Protein AF-A0A2N2IZ69-F1 (afdb_monomer_lite)

pLDDT: mean 78.13, std 15.94, range [28.7, 96.12]

Secondary structure (DSSP, 8-state):
------TTSS--GGGG--TT-SS--SS--SS----HHHHHHHHHHHHHHHTTT-SEE--SB-TTBS--SSS--SSSS-HHHHHHHHHHHHHHHHHHHHHHHHHTT---EEBPPBEEESB-TTSTTSB-PPPTTS-B--HHHHHHHHHHSSTT-GGGG-SEEEEEE---HHHHHHHHHHHHHHHHHH-TTSEEEEEEE---S-HHHHHHHHHHHHHHHHTTS-SEEEE-----S---SSGGGT-SB-TT--BS-HHHHHHHHHHHHHS-HHHHSSPTTSS---

Sequence (282 aa):
MKILYLVNLEAPASAYDCPTTQQKPTGPSIRLDFCDAAFSKYFTELMDVVLPFTGHIELFNETNWNYSESAPYYSSVSPAGYIIDRSVQLNAIAQSILQQKRVQGYQTALHSQGIAYFYDSNFPTRGWAPPASMPLIEANAYVYYVQAAGAGGNFGTLDVVDFHPYFNGTDYETMVTYFLTQLNQVVGSKFVWATETNSGGSESDQIIVFNKLTDYLDANWIQKAFWYVVRSGYVSGDGDAYSLYDVDRNLIKPNLAATIKATVETVPYAQRFLPSTYGPVE

Foldseek 3Di:
DDPPDALPPPQDPVQQVDPLDPAGFPDDFQPLRGDLVSLLVSLLVVCVVPQQFWQEDEHGAANQKQGDQPTDASDPDGPNLSSLQSLLVSLQSNLVSSVVVVVVVTFHFYERHAHEAQDDPVCHPFGDDDPPNMGGDHSLNSLVSQQVPDDRGSLVSGQEYHYAHEGWAVSLVVRVVVNLVSNVVRNPPHAYEHEHYWYQDDLVRRLNNVVSVVVCCVVRSHVYYDQAADDADDDDDGVVSTYCADNVRDGPNVVSVVVVVVVLVVDPPCSSDDHPSTGNDD

Structure (mmCIF, N/CA/C/O backbone):
data_AF-A0A2N2IZ69-F1
#
_entry.id   AF-A0A2N2IZ69-F1
#
loop_
_atom_site.group_PDB
_atom_site.id
_atom_site.type_symbol
_atom_site.label_atom_id
_atom_site.label_alt_id
_atom_site.label_comp_id
_atom_site.label_asym_id
_atom_site.label_entity_id
_atom_site.label_seq_id
_atom_site.pdbx_PDB_ins_code
_atom_site.Cartn_x
_atom_site.Cartn_y
_atom_site.Cartn_z
_atom_site.occupancy
_atom_site.B_iso_or_equiv
_atom_site.auth_seq_id
_atom_site.auth_comp_id
_atom_site.auth_asym_id
_atom_site.auth_atom_id
_atom_site.pdbx_PDB_model_num
ATOM 1 N N . MET A 1 1 ? -2.154 -4.219 13.391 1.00 28.70 1 MET A N 1
ATOM 2 C CA . MET A 1 1 ? -1.358 -5.343 12.864 1.00 28.70 1 MET A CA 1
ATOM 3 C C . MET A 1 1 ? -1.925 -5.652 11.489 1.00 28.70 1 MET A C 1
ATOM 5 O O . MET A 1 1 ? -3.099 -5.983 11.417 1.00 28.70 1 MET A O 1
ATOM 9 N N . LYS A 1 2 ? -1.164 -5.404 10.416 1.00 40.38 2 LYS A N 1
ATOM 10 C CA . LYS A 1 2 ? -1.538 -5.811 9.055 1.00 40.38 2 LYS A CA 1
ATOM 11 C C . LYS A 1 2 ? -1.216 -7.299 8.970 1.00 40.38 2 LYS A C 1
ATOM 13 O O . LYS A 1 2 ? -0.056 -7.670 9.132 1.00 40.38 2 LYS A O 1
ATOM 18 N N . ILE A 1 3 ? -2.224 -8.154 8.828 1.00 40.16 3 ILE A N 1
ATOM 19 C CA . ILE A 1 3 ? -1.969 -9.536 8.424 1.00 40.16 3 ILE A CA 1
ATOM 20 C C . ILE A 1 3 ? -1.899 -9.478 6.905 1.00 40.16 3 ILE A C 1
ATOM 22 O O . ILE A 1 3 ? -2.926 -9.472 6.234 1.00 40.16 3 ILE A O 1
ATOM 26 N N . LEU A 1 4 ? -0.678 -9.355 6.385 1.00 44.91 4 LEU A N 1
ATOM 27 C CA . LEU A 1 4 ? -0.392 -9.562 4.971 1.00 44.91 4 LEU A CA 1
ATOM 28 C C . LEU A 1 4 ? -0.646 -11.036 4.672 1.00 44.91 4 LEU A C 1
ATOM 30 O O . LEU A 1 4 ? 0.230 -11.883 4.844 1.00 44.91 4 LEU A O 1
ATOM 34 N N . TYR A 1 5 ? -1.879 -11.355 4.297 1.00 45.09 5 TYR A N 1
ATOM 35 C CA . TYR A 1 5 ? -2.203 -12.673 3.794 1.00 45.09 5 TYR A CA 1
ATOM 36 C C . TYR A 1 5 ? -2.140 -12.620 2.279 1.00 45.09 5 TYR A C 1
ATOM 38 O O . TYR A 1 5 ? -3.080 -12.200 1.609 1.00 45.09 5 TYR A O 1
ATOM 46 N N . LEU A 1 6 ? -1.007 -13.048 1.732 1.00 49.47 6 LEU A N 1
ATOM 47 C CA . LEU A 1 6 ? -0.881 -13.227 0.299 1.00 49.47 6 LEU A CA 1
ATOM 48 C C . LEU A 1 6 ? -1.771 -14.409 -0.094 1.00 49.47 6 LEU A C 1
ATOM 50 O O . LEU A 1 6 ? -1.375 -15.567 0.020 1.00 49.47 6 LEU A O 1
ATOM 54 N N . VAL A 1 7 ? -2.977 -14.097 -0.580 1.00 49.16 7 VAL A N 1
ATOM 55 C CA . VAL A 1 7 ? -3.975 -15.035 -1.138 1.00 49.16 7 VAL A CA 1
ATOM 56 C C . VAL A 1 7 ? -3.308 -16.040 -2.082 1.00 49.16 7 VAL A C 1
ATOM 58 O O . VAL A 1 7 ? -3.704 -17.198 -2.176 1.0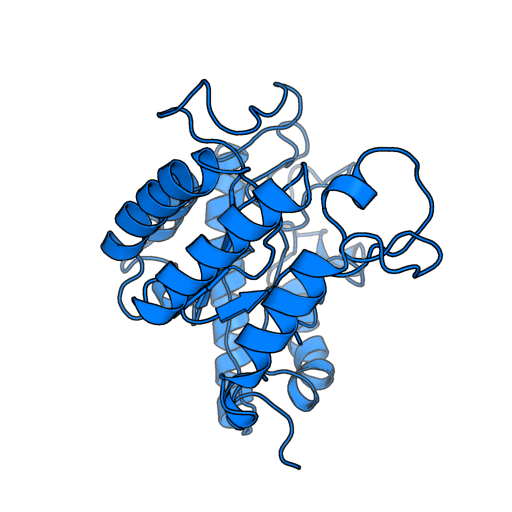0 49.16 7 VAL A O 1
ATOM 61 N N . ASN A 1 8 ? -2.247 -15.594 -2.743 1.00 50.78 8 ASN A N 1
ATOM 62 C CA . ASN A 1 8 ? -1.479 -16.355 -3.693 1.00 50.78 8 ASN A CA 1
ATOM 63 C C . ASN A 1 8 ? -0.669 -17.522 -3.097 1.00 50.78 8 ASN A C 1
ATOM 65 O O . ASN A 1 8 ? -0.435 -18.479 -3.833 1.00 50.78 8 ASN A O 1
ATOM 69 N N . LEU A 1 9 ? -0.268 -17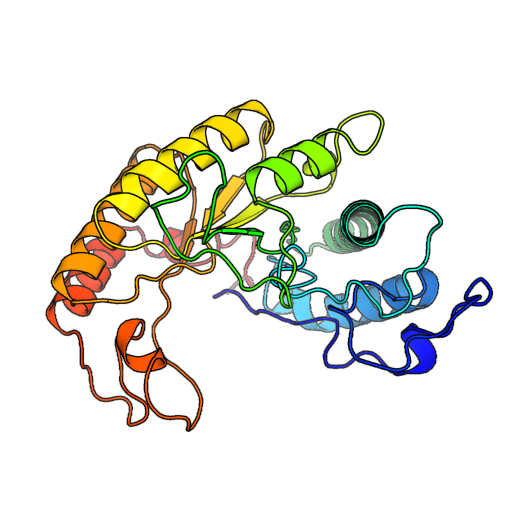.482 -1.820 1.00 49.53 9 LEU A N 1
ATOM 70 C CA . LEU A 1 9 ? 0.684 -18.434 -1.232 1.00 49.53 9 LEU A CA 1
ATOM 71 C C . LEU A 1 9 ? 0.090 -19.832 -1.043 1.00 49.53 9 LEU A C 1
ATOM 73 O O . LEU A 1 9 ? 0.802 -20.810 -1.243 1.00 49.53 9 LEU A O 1
ATOM 77 N N . GLU A 1 10 ? -1.207 -19.920 -0.747 1.00 53.84 10 GLU A N 1
ATOM 78 C CA . GLU A 1 10 ? -1.902 -21.183 -0.442 1.00 53.84 10 GLU A CA 1
ATOM 79 C C . GLU A 1 10 ? -2.904 -21.601 -1.538 1.00 53.84 10 GLU A C 1
ATOM 81 O O . GLU A 1 10 ? -3.625 -22.591 -1.410 1.00 53.84 10 GLU A O 1
ATOM 86 N N . ALA A 1 11 ? -2.968 -20.860 -2.649 1.00 59.28 11 ALA A N 1
ATOM 87 C CA . ALA A 1 11 ? -3.876 -21.173 -3.746 1.00 59.28 11 ALA A CA 1
ATOM 88 C C . ALA A 1 11 ? -3.421 -22.434 -4.517 1.00 59.28 11 ALA A C 1
ATOM 90 O O . ALA A 1 11 ? -2.276 -22.483 -4.983 1.00 59.28 11 ALA A O 1
ATOM 91 N N . PRO A 1 12 ? -4.296 -23.440 -4.723 1.00 61.25 12 PRO A N 1
ATOM 92 C CA . PRO A 1 12 ? -3.939 -24.650 -5.461 1.00 61.25 12 PRO A CA 1
ATOM 93 C C . PRO A 1 12 ? -3.643 -24.332 -6.933 1.00 61.25 12 PRO A C 1
ATOM 95 O O . PRO A 1 12 ? -4.226 -23.412 -7.499 1.00 61.25 12 PRO A O 1
ATOM 98 N N . ALA A 1 13 ? -2.806 -25.136 -7.597 1.00 65.12 13 ALA A N 1
ATOM 99 C CA . ALA A 1 13 ? -2.447 -24.932 -9.010 1.00 65.12 13 ALA A CA 1
ATOM 100 C C . ALA A 1 13 ? -3.671 -24.844 -9.950 1.00 65.12 13 ALA A C 1
ATOM 102 O O . ALA A 1 13 ? -3.677 -24.072 -10.905 1.00 65.12 13 ALA A O 1
ATOM 103 N N . SER A 1 14 ? -4.749 -25.568 -9.637 1.00 63.12 14 SER A N 1
ATOM 104 C CA . SER A 1 14 ? -6.011 -25.516 -10.383 1.00 63.12 14 SER A CA 1
ATOM 105 C C . SER A 1 14 ? -6.716 -24.156 -10.323 1.00 63.12 14 SER A C 1
ATOM 107 O O . SER A 1 14 ? -7.604 -23.901 -11.131 1.00 63.12 14 SER A O 1
ATOM 109 N N . ALA A 1 15 ? -6.356 -23.279 -9.380 1.00 67.50 15 ALA A N 1
ATOM 110 C CA . ALA A 1 15 ? -6.908 -21.931 -9.288 1.00 67.50 15 ALA A CA 1
ATOM 111 C C . ALA A 1 15 ? -6.525 -21.045 -10.484 1.00 67.50 15 ALA A C 1
ATOM 113 O O . ALA A 1 15 ? -7.169 -20.021 -10.682 1.00 67.50 15 ALA A O 1
ATOM 114 N N . TYR A 1 16 ? -5.537 -21.455 -11.285 1.00 68.62 16 TYR A N 1
ATOM 115 C CA . TYR A 1 16 ? -5.009 -20.715 -12.436 1.00 68.62 16 TYR A CA 1
ATOM 116 C C . TYR A 1 16 ? -5.395 -21.344 -13.795 1.00 68.62 16 TYR A C 1
ATOM 118 O O . TYR A 1 16 ? -5.082 -20.796 -14.855 1.00 68.62 16 TYR A O 1
ATOM 126 N N . ASP A 1 17 ? -6.083 -22.494 -13.775 1.00 67.19 17 ASP A N 1
ATOM 127 C CA . ASP A 1 17 ? -6.439 -23.301 -14.950 1.00 67.19 17 ASP A CA 1
ATOM 128 C C . ASP A 1 17 ? -7.839 -22.951 -15.491 1.00 67.19 17 ASP A C 1
ATOM 130 O O . ASP A 1 17 ? -8.804 -23.704 -15.335 1.00 67.19 17 ASP A O 1
ATOM 134 N N . CYS A 1 18 ? -7.971 -21.793 -16.138 1.00 69.94 18 CYS A N 1
ATOM 135 C CA . CYS A 1 18 ? -9.275 -21.307 -16.596 1.00 69.94 18 CYS A CA 1
ATOM 136 C C . CYS A 1 18 ? -9.637 -21.862 -17.987 1.00 69.94 18 CYS A C 1
ATOM 138 O O . CYS A 1 18 ? -8.767 -22.011 -18.846 1.00 69.94 18 CYS A O 1
ATOM 140 N N . PRO A 1 19 ? -10.926 -22.130 -18.280 1.00 60.03 19 PRO A N 1
ATOM 141 C CA . PRO A 1 19 ? -11.341 -22.629 -19.598 1.00 60.03 19 PRO A CA 1
ATOM 142 C C . PRO A 1 19 ? -11.007 -21.682 -20.761 1.00 60.03 19 PRO A C 1
ATOM 144 O O . PRO A 1 19 ? -10.867 -22.121 -21.898 1.00 60.03 19 PRO A O 1
ATOM 147 N N . THR A 1 20 ? -10.881 -20.382 -20.486 1.00 56.94 20 THR A N 1
ATOM 148 C CA . THR A 1 20 ? -10.528 -19.342 -21.462 1.00 56.94 20 THR A CA 1
ATOM 149 C C . THR A 1 20 ? -9.016 -19.167 -21.649 1.00 56.94 20 THR A C 1
ATOM 151 O O . THR A 1 20 ? -8.595 -18.320 -22.437 1.00 56.94 20 THR A O 1
ATOM 154 N N . THR A 1 21 ? -8.179 -19.947 -20.957 1.00 55.28 21 THR A N 1
ATOM 155 C CA . THR A 1 21 ? -6.725 -19.759 -20.950 1.00 55.28 21 THR A CA 1
ATOM 156 C C . THR A 1 21 ? -6.091 -20.268 -22.243 1.00 55.28 21 THR A C 1
ATOM 158 O O . THR A 1 21 ? -5.919 -21.470 -22.439 1.00 55.28 21 THR A O 1
ATOM 161 N N . GLN A 1 22 ? -5.704 -19.343 -23.125 1.00 51.53 22 GLN A N 1
ATOM 162 C CA . GLN A 1 22 ? -5.014 -19.681 -24.375 1.00 51.53 22 GLN A CA 1
ATOM 163 C C . GLN A 1 22 ? -3.506 -19.927 -24.181 1.00 51.53 22 GLN A C 1
ATOM 165 O O . GLN A 1 22 ? -2.905 -20.644 -24.977 1.00 51.53 22 GLN A O 1
ATOM 170 N N . GLN A 1 23 ? -2.898 -19.387 -23.115 1.00 50.84 23 GLN A N 1
ATOM 171 C CA . GLN A 1 23 ? -1.484 -19.572 -22.766 1.00 50.84 23 GLN A CA 1
ATOM 172 C C . GLN A 1 23 ? -1.334 -19.619 -21.242 1.00 50.84 23 GLN A C 1
ATOM 174 O O . GLN A 1 23 ? -1.480 -18.610 -20.563 1.00 50.84 23 GLN A O 1
ATOM 179 N N . LYS A 1 24 ? -1.112 -20.813 -20.689 1.00 52.91 24 LYS A N 1
ATOM 180 C CA . LYS A 1 24 ? -0.980 -20.998 -19.237 1.00 52.91 24 LYS A CA 1
ATOM 181 C C . LYS A 1 24 ? 0.370 -20.461 -18.747 1.00 52.91 24 LYS A C 1
ATOM 183 O O . LYS A 1 24 ? 1.365 -20.687 -19.441 1.00 52.91 24 LYS A O 1
ATOM 188 N N . PRO A 1 25 ? 0.449 -19.821 -17.567 1.00 47.97 25 PRO A N 1
ATOM 189 C CA . PRO A 1 25 ? 1.724 -19.403 -16.997 1.00 47.97 25 PRO A CA 1
ATOM 190 C C . PRO A 1 25 ? 2.661 -20.600 -16.823 1.00 47.97 25 PRO A C 1
ATOM 192 O O . PRO A 1 25 ? 2.308 -21.588 -16.183 1.00 47.97 25 PRO A O 1
ATOM 195 N N . THR A 1 26 ? 3.867 -20.519 -17.384 1.00 48.56 26 THR A N 1
ATOM 196 C CA . THR A 1 26 ? 4.946 -21.497 -17.143 1.00 48.56 26 THR A CA 1
ATOM 197 C C . THR A 1 26 ? 5.956 -20.998 -16.107 1.00 48.56 26 THR A C 1
ATOM 199 O O . THR A 1 26 ? 6.954 -21.665 -15.845 1.00 48.56 26 THR A O 1
ATOM 202 N N . GLY A 1 27 ? 5.715 -19.818 -15.531 1.00 43.78 27 GLY A N 1
ATOM 203 C CA . GLY A 1 27 ? 6.547 -19.177 -14.521 1.00 43.78 27 GLY A CA 1
ATOM 204 C C . GLY A 1 27 ? 5.719 -18.253 -13.618 1.00 43.78 27 GLY A C 1
ATOM 205 O O . GLY A 1 27 ? 4.566 -17.957 -13.936 1.00 43.78 27 GLY A O 1
ATOM 206 N N . PRO A 1 28 ? 6.272 -17.828 -12.474 1.00 38.91 28 PRO A N 1
ATOM 207 C CA . PRO A 1 28 ? 5.569 -16.990 -11.510 1.00 38.91 28 PRO A CA 1
ATOM 208 C C . PRO A 1 28 ? 5.353 -15.566 -12.051 1.00 38.91 28 PRO A C 1
ATOM 210 O O . PRO A 1 28 ? 6.308 -14.827 -12.265 1.00 38.91 28 PRO A O 1
ATOM 213 N N . SER A 1 29 ? 4.091 -15.180 -12.238 1.00 47.50 29 SER A N 1
ATOM 214 C CA . SER A 1 29 ? 3.635 -13.785 -12.314 1.00 47.50 29 SER A CA 1
ATOM 215 C C . SER A 1 29 ? 3.183 -13.349 -10.913 1.00 47.50 29 SER A C 1
ATOM 217 O O . SER A 1 29 ? 2.833 -14.203 -10.092 1.00 47.50 29 SER A O 1
ATOM 219 N N . ILE A 1 30 ? 3.192 -12.053 -10.591 1.00 53.00 30 ILE A N 1
ATOM 220 C CA . ILE A 1 30 ? 2.547 -11.547 -9.366 1.00 53.00 30 ILE A CA 1
ATOM 221 C C . ILE A 1 30 ? 1.051 -11.859 -9.493 1.00 53.00 30 ILE A C 1
ATOM 223 O O . ILE A 1 30 ? 0.333 -11.252 -10.276 1.00 53.00 30 ILE A O 1
ATOM 227 N N . ARG A 1 31 ? 0.648 -12.935 -8.813 1.00 58.78 31 ARG A N 1
ATOM 228 C CA . ARG A 1 31 ? -0.429 -13.874 -9.168 1.00 58.78 31 ARG A CA 1
ATOM 229 C C . ARG A 1 31 ? -1.843 -13.263 -9.195 1.00 58.78 31 ARG A C 1
ATOM 231 O O . ARG A 1 31 ? -2.664 -13.588 -8.347 1.00 58.78 31 ARG A O 1
ATOM 238 N N . LEU A 1 32 ? -2.165 -12.430 -10.181 1.00 67.44 32 LEU A N 1
ATOM 239 C CA . LEU A 1 32 ? -3.538 -11.959 -10.441 1.00 67.44 32 LEU A CA 1
ATOM 240 C C . LEU A 1 32 ? -4.358 -12.962 -11.286 1.00 67.44 32 LEU A C 1
ATOM 242 O O . LEU A 1 32 ? -5.557 -12.813 -11.508 1.00 67.44 32 LEU A O 1
ATOM 246 N N . ASP A 1 33 ? -3.711 -14.044 -11.695 1.00 68.12 33 ASP A N 1
ATOM 247 C CA . ASP A 1 33 ? -4.088 -15.003 -12.737 1.00 68.12 33 ASP A CA 1
ATOM 248 C C . ASP A 1 33 ? -5.145 -16.044 -12.331 1.00 68.12 33 ASP A C 1
ATOM 250 O O . ASP A 1 33 ? -5.284 -17.103 -12.946 1.00 68.12 33 ASP A O 1
ATOM 254 N N . PHE A 1 34 ? -5.880 -15.779 -11.256 1.00 72.38 34 PHE A N 1
ATOM 255 C CA . PHE A 1 34 ? -6.896 -16.695 -10.762 1.00 72.38 34 PHE A CA 1
ATOM 256 C C . PHE A 1 34 ? -8.059 -16.834 -11.744 1.00 72.38 34 PHE A C 1
ATOM 258 O O . PHE A 1 34 ? -8.457 -15.869 -12.388 1.00 72.38 34 PHE A O 1
ATOM 265 N N . CYS A 1 35 ? -8.721 -17.982 -11.767 1.00 77.00 35 CYS A N 1
ATOM 266 C CA . CYS A 1 35 ? -10.064 -18.080 -12.323 1.00 77.00 35 CYS A CA 1
ATOM 267 C C . CYS A 1 35 ? -11.062 -17.464 -11.349 1.00 77.00 35 CYS A C 1
ATOM 269 O O . CYS A 1 35 ? -11.030 -17.787 -10.164 1.00 77.00 35 CYS A O 1
ATOM 271 N N . ASP A 1 36 ? -11.993 -16.645 -11.838 1.00 81.75 36 ASP A N 1
ATOM 272 C CA . ASP A 1 36 ? -12.953 -15.922 -10.987 1.00 81.75 36 ASP A CA 1
ATOM 273 C C . ASP A 1 36 ? -13.703 -16.833 -10.013 1.00 81.75 36 ASP A C 1
ATOM 275 O O . ASP A 1 36 ? -13.811 -16.521 -8.831 1.00 81.75 36 ASP A O 1
ATOM 279 N N . ALA A 1 37 ? -14.173 -17.991 -10.485 1.00 81.62 37 ALA A N 1
ATOM 280 C CA . ALA A 1 37 ? -14.876 -18.957 -9.645 1.00 81.62 37 ALA A CA 1
ATOM 281 C C . ALA A 1 37 ? -13.964 -19.577 -8.571 1.00 81.62 37 ALA A C 1
ATOM 283 O O . ALA A 1 37 ? -14.398 -19.786 -7.438 1.00 81.62 37 ALA A O 1
ATOM 284 N N . ALA A 1 38 ? -12.700 -19.849 -8.910 1.00 79.62 38 ALA A N 1
ATOM 285 C CA . ALA A 1 38 ? -11.729 -20.395 -7.969 1.00 79.62 38 ALA A CA 1
ATOM 286 C C . ALA A 1 38 ? -11.319 -19.347 -6.927 1.00 79.62 38 ALA A C 1
ATOM 288 O O . ALA A 1 38 ? -11.338 -19.651 -5.738 1.00 79.62 38 ALA A O 1
ATOM 289 N N . PHE A 1 39 ? -11.029 -18.114 -7.358 1.00 83.75 39 PHE A N 1
ATOM 290 C CA . PHE A 1 39 ? -10.765 -16.985 -6.466 1.00 83.75 39 PHE A CA 1
ATOM 291 C C . PHE A 1 39 ? -11.949 -16.720 -5.542 1.00 83.75 39 PHE A C 1
ATOM 293 O O . PHE A 1 39 ? -11.766 -16.649 -4.336 1.00 83.75 39 PHE A O 1
ATOM 300 N N . SER A 1 40 ? -13.166 -16.626 -6.083 1.00 87.81 40 SER A N 1
ATOM 301 C CA . SER A 1 40 ? -14.369 -16.360 -5.293 1.00 87.81 40 SER A CA 1
ATOM 302 C C . SER A 1 40 ? -14.588 -17.427 -4.221 1.00 87.81 40 SER A C 1
ATOM 304 O O . SER A 1 40 ? -14.795 -17.082 -3.056 1.00 87.81 40 SER A O 1
ATOM 306 N N . LYS A 1 41 ? -14.477 -18.714 -4.579 1.00 85.69 41 LYS A N 1
ATOM 307 C CA . LYS A 1 41 ? -14.578 -19.815 -3.615 1.00 85.69 41 LYS A CA 1
ATOM 308 C C . LYS A 1 41 ? -13.480 -19.734 -2.552 1.00 85.69 41 LYS A C 1
ATOM 310 O O . LYS A 1 41 ? -13.792 -19.693 -1.366 1.00 85.69 41 LYS A O 1
ATOM 315 N N . TYR A 1 42 ? -12.221 -19.667 -2.981 1.00 82.06 42 TYR A N 1
ATOM 316 C CA . TYR A 1 42 ? -11.066 -19.629 -2.087 1.00 82.06 42 TYR A CA 1
ATOM 317 C C . TYR A 1 42 ? -11.120 -18.434 -1.132 1.00 82.06 42 TYR A C 1
ATOM 319 O O . TYR A 1 42 ? -10.971 -18.596 0.072 1.00 82.06 42 TYR A O 1
ATOM 327 N N . PHE A 1 43 ? -11.396 -17.237 -1.650 1.00 86.44 43 PHE A N 1
ATOM 328 C CA . PHE A 1 43 ? -11.485 -16.024 -0.847 1.00 86.44 43 PHE A CA 1
ATOM 329 C C . PHE A 1 43 ? -12.663 -16.077 0.132 1.00 86.44 43 PHE A C 1
ATOM 331 O O . PHE A 1 43 ? -12.521 -15.658 1.275 1.00 86.44 43 PHE A O 1
ATOM 338 N N . THR A 1 44 ? -13.808 -16.644 -0.267 1.00 90.19 44 THR A N 1
ATOM 339 C CA . THR A 1 44 ? -14.950 -16.837 0.644 1.00 90.19 44 THR A CA 1
ATOM 340 C C . THR A 1 44 ? -14.581 -17.722 1.831 1.00 90.19 44 THR A C 1
ATOM 342 O O . THR A 1 44 ? -14.840 -17.327 2.968 1.00 90.19 44 THR A O 1
ATOM 345 N N . GLU A 1 45 ? -13.962 -18.877 1.564 1.00 87.62 45 GLU A N 1
ATOM 346 C CA . GLU A 1 45 ? -13.525 -19.841 2.584 1.00 87.62 45 GLU A CA 1
ATOM 347 C C . GLU A 1 45 ? -12.410 -19.257 3.465 1.00 87.62 45 GLU A C 1
ATOM 349 O O . GLU A 1 45 ? -12.429 -19.399 4.685 1.00 87.62 45 GLU A O 1
ATOM 354 N N . LEU A 1 46 ? -11.464 -18.530 2.866 1.00 84.88 46 LEU A N 1
ATOM 355 C CA . LEU A 1 46 ? -10.399 -17.848 3.593 1.00 84.88 46 LEU A CA 1
ATOM 356 C C . LEU A 1 46 ? -10.957 -16.791 4.554 1.00 84.88 46 LEU A C 1
ATOM 358 O O . LEU A 1 46 ? -10.510 -16.700 5.695 1.00 84.88 46 LEU A O 1
ATOM 362 N N . MET A 1 47 ? -11.941 -15.997 4.125 1.00 88.69 47 MET A N 1
ATOM 363 C CA . MET A 1 47 ? -12.543 -14.965 4.973 1.00 88.69 47 MET A CA 1
ATOM 364 C C . MET A 1 47 ? -13.294 -15.545 6.178 1.00 88.69 47 MET A C 1
ATOM 366 O O . MET A 1 47 ? -13.338 -14.885 7.212 1.00 88.69 47 MET A O 1
ATOM 370 N N . ASP A 1 48 ? -13.810 -16.777 6.105 1.00 87.50 48 ASP A N 1
ATOM 371 C CA . ASP A 1 48 ? -14.366 -17.461 7.287 1.00 87.50 48 ASP A CA 1
ATOM 372 C C . ASP A 1 48 ? -13.310 -17.712 8.373 1.00 87.50 48 ASP A C 1
ATOM 374 O O . ASP A 1 48 ? -13.627 -17.729 9.562 1.00 87.50 48 ASP A O 1
ATOM 378 N N . VAL A 1 49 ? -12.045 -17.861 7.975 1.00 84.44 49 VAL A N 1
ATOM 379 C CA . VAL A 1 49 ? -10.915 -18.066 8.888 1.00 84.44 49 VAL A CA 1
ATOM 380 C C . VAL A 1 49 ? -10.278 -16.742 9.308 1.00 84.44 49 VAL A C 1
ATOM 382 O O . VAL A 1 49 ? -9.890 -16.598 10.461 1.00 84.44 49 VAL A O 1
ATOM 385 N N . VAL A 1 50 ? -10.155 -15.773 8.397 1.00 83.44 50 VAL A N 1
ATOM 386 C CA . VAL A 1 50 ? -9.390 -14.530 8.615 1.00 83.44 50 VAL A CA 1
ATOM 387 C C . VAL A 1 50 ? -10.190 -13.461 9.361 1.00 83.44 50 VAL A C 1
ATOM 389 O O . VAL A 1 50 ? -9.644 -12.807 10.252 1.00 83.44 50 VAL A O 1
ATOM 392 N N . LEU A 1 51 ? -11.475 -13.282 9.033 1.00 84.31 51 LEU A N 1
ATOM 393 C CA . LEU A 1 51 ? -12.288 -12.183 9.570 1.00 84.31 51 LEU A CA 1
ATOM 394 C C . LEU A 1 51 ? -12.528 -12.208 11.089 1.00 84.31 51 LEU A C 1
ATOM 396 O O . LEU A 1 51 ? -12.711 -11.132 11.658 1.00 84.31 51 LEU A O 1
ATOM 400 N N . PRO A 1 52 ? -12.476 -13.359 11.789 1.00 83.88 52 PRO A N 1
ATOM 401 C CA . PRO A 1 52 ? -12.416 -13.369 13.250 1.00 83.88 52 PRO A CA 1
ATOM 402 C C . PRO A 1 52 ? -11.190 -12.654 13.846 1.00 83.88 52 PRO A C 1
ATOM 404 O O . PRO A 1 52 ? -11.233 -12.260 15.007 1.00 83.88 52 PRO A O 1
ATOM 407 N N . PHE A 1 53 ? -10.100 -12.488 13.088 1.00 76.56 53 PHE A N 1
ATOM 408 C CA . PHE A 1 53 ? -8.833 -11.931 13.582 1.00 76.56 53 PHE A CA 1
ATOM 409 C C . PHE A 1 53 ? -8.512 -10.540 13.024 1.00 76.56 53 PHE A C 1
ATOM 411 O O . PHE A 1 53 ? -7.857 -9.746 13.700 1.00 76.56 53 PHE A O 1
ATOM 418 N N . THR A 1 54 ? -8.934 -10.234 11.794 1.00 80.00 54 THR A N 1
ATOM 419 C CA . THR A 1 54 ? -8.697 -8.931 11.155 1.00 80.00 54 THR A CA 1
ATOM 420 C C . THR A 1 54 ? -9.788 -8.584 10.150 1.00 80.00 54 THR A C 1
ATOM 422 O O . THR A 1 54 ? -10.193 -9.424 9.351 1.00 80.00 54 THR A O 1
ATOM 425 N N . GLY A 1 55 ? -10.216 -7.319 10.140 1.00 80.56 55 GLY A N 1
ATOM 426 C CA . GLY A 1 55 ? -11.099 -6.784 9.103 1.00 80.56 55 GLY A CA 1
ATOM 427 C C . GLY A 1 55 ? -10.378 -6.135 7.918 1.00 80.56 55 GLY A C 1
ATOM 428 O O . GLY A 1 55 ? -11.018 -5.856 6.914 1.00 80.56 55 GLY A O 1
ATOM 429 N N . HIS A 1 56 ? -9.073 -5.865 8.001 1.00 83.50 56 HIS A N 1
ATOM 430 C CA . HIS A 1 56 ? -8.329 -5.154 6.951 1.00 83.50 56 HIS A CA 1
ATOM 431 C C . HIS A 1 56 ? -7.669 -6.144 5.995 1.00 83.50 56 HIS A C 1
ATOM 433 O O . HIS A 1 56 ? -6.791 -6.898 6.417 1.00 83.50 56 HIS A O 1
ATOM 439 N N . ILE A 1 57 ? -8.094 -6.123 4.731 1.00 85.38 57 ILE A N 1
ATOM 440 C CA . ILE A 1 57 ? -7.703 -7.096 3.714 1.00 85.38 57 ILE A CA 1
ATOM 441 C C . ILE A 1 57 ? -7.046 -6.388 2.532 1.00 85.38 57 ILE A C 1
ATOM 443 O O . ILE A 1 57 ? -7.674 -5.564 1.873 1.00 85.38 57 ILE A O 1
ATOM 447 N N . GLU A 1 58 ? -5.812 -6.768 2.237 1.00 84.56 58 GLU A N 1
ATOM 448 C CA . GLU A 1 58 ? -5.125 -6.502 0.974 1.00 84.56 58 GLU A CA 1
ATOM 449 C C . GLU A 1 58 ? -4.991 -7.840 0.242 1.00 84.56 58 GLU A C 1
ATOM 451 O O . GLU A 1 58 ? -4.633 -8.845 0.858 1.00 84.56 58 GLU A O 1
ATOM 456 N N . LEU A 1 59 ? -5.331 -7.889 -1.047 1.00 80.62 59 LEU A N 1
ATOM 457 C CA . LEU A 1 59 ? -5.369 -9.159 -1.783 1.00 80.62 59 LEU A CA 1
ATOM 458 C C . LEU A 1 59 ? -3.973 -9.594 -2.258 1.00 80.62 59 LEU A C 1
ATOM 460 O O . LEU A 1 59 ? -3.658 -10.787 -2.273 1.00 80.62 59 LEU A O 1
ATOM 464 N N . PHE A 1 60 ? -3.155 -8.623 -2.657 1.00 80.00 60 PHE A N 1
ATOM 465 C CA . PHE A 1 60 ? -1.868 -8.779 -3.319 1.00 80.00 60 PHE A CA 1
ATOM 466 C C . PHE A 1 60 ? -0.935 -7.635 -2.930 1.00 80.00 60 PHE A C 1
ATOM 468 O O . PHE A 1 60 ? -1.379 -6.510 -2.761 1.00 80.00 60 PHE A O 1
ATOM 475 N N . ASN A 1 61 ? 0.362 -7.920 -2.892 1.00 81.75 61 ASN A N 1
ATOM 476 C CA . ASN A 1 61 ? 1.394 -6.939 -2.579 1.00 81.75 61 ASN A CA 1
ATOM 477 C C . ASN A 1 61 ? 2.030 -6.385 -3.859 1.00 81.75 61 ASN A C 1
ATOM 479 O O . ASN A 1 61 ? 2.478 -7.179 -4.690 1.00 81.75 61 ASN A O 1
ATOM 483 N N . GLU A 1 62 ? 2.110 -5.057 -3.993 1.00 84.19 62 GLU A N 1
ATOM 484 C CA . GLU A 1 62 ? 2.983 -4.368 -4.964 1.00 84.19 62 GLU A CA 1
ATOM 485 C C . GLU A 1 62 ? 2.853 -4.849 -6.413 1.00 84.19 62 GLU A C 1
ATOM 487 O O . GLU A 1 62 ? 3.830 -5.050 -7.133 1.00 84.19 62 GLU A O 1
ATOM 492 N N . THR A 1 63 ? 1.616 -5.008 -6.882 1.00 82.69 63 THR A N 1
ATOM 493 C CA . THR A 1 63 ? 1.328 -5.562 -8.215 1.00 82.69 63 THR A CA 1
ATOM 494 C C . THR A 1 63 ? 1.779 -4.671 -9.370 1.00 82.69 63 THR A C 1
ATOM 496 O O . THR A 1 63 ? 1.791 -5.107 -10.518 1.00 82.69 63 THR A O 1
ATOM 499 N N . ASN A 1 64 ? 2.130 -3.415 -9.100 1.00 86.88 64 ASN A N 1
ATOM 500 C CA . ASN A 1 64 ? 2.614 -2.474 -10.101 1.00 86.88 64 ASN A CA 1
ATOM 501 C C . ASN A 1 64 ? 4.121 -2.606 -10.384 1.00 86.88 64 ASN A C 1
ATOM 503 O O . ASN A 1 64 ? 4.618 -1.914 -11.269 1.00 86.88 64 ASN A O 1
ATOM 507 N N . TRP A 1 65 ? 4.845 -3.479 -9.679 1.00 85.25 65 TRP A N 1
ATOM 508 C CA . TRP A 1 65 ? 6.303 -3.596 -9.745 1.00 85.25 65 TRP A CA 1
ATOM 509 C C . TRP A 1 65 ? 6.755 -5.051 -9.944 1.00 85.25 65 TRP A C 1
ATOM 511 O O . TRP A 1 65 ? 6.161 -5.977 -9.400 1.00 85.25 65 TRP A O 1
ATOM 521 N N . ASN A 1 66 ? 7.828 -5.250 -10.724 1.00 78.19 66 ASN A N 1
ATOM 522 C CA . ASN A 1 66 ? 8.473 -6.548 -10.967 1.00 78.19 66 ASN A CA 1
ATOM 523 C C . ASN A 1 66 ? 7.496 -7.636 -11.450 1.00 78.19 66 ASN A C 1
ATOM 525 O O . ASN A 1 66 ? 7.630 -8.823 -11.140 1.00 78.19 66 ASN A O 1
ATOM 529 N N . TYR A 1 67 ? 6.496 -7.221 -12.229 1.00 75.56 67 TYR A N 1
ATOM 530 C CA . TYR A 1 67 ? 5.649 -8.146 -12.967 1.00 75.56 67 TYR A CA 1
ATOM 531 C C . TYR A 1 67 ? 6.427 -8.761 -14.127 1.00 75.56 67 TYR A C 1
ATOM 533 O O . TYR A 1 67 ? 7.480 -8.280 -14.536 1.00 75.56 67 TYR A O 1
ATOM 541 N N . SER A 1 68 ? 5.906 -9.847 -14.685 1.00 71.94 68 SER A N 1
ATOM 542 C CA . SER A 1 68 ? 6.497 -10.424 -15.884 1.00 71.94 68 SER A CA 1
ATOM 543 C C . SER A 1 68 ? 5.909 -9.767 -17.134 1.00 71.94 68 SER A C 1
ATOM 545 O O . SER A 1 68 ? 4.702 -9.834 -17.347 1.00 71.94 68 SER A O 1
ATOM 547 N N . GLU A 1 69 ? 6.749 -9.166 -17.984 1.00 70.81 69 GLU A N 1
ATOM 548 C CA . GLU A 1 69 ? 6.312 -8.671 -19.306 1.00 70.81 69 GLU A CA 1
ATOM 549 C C . GLU A 1 69 ? 6.168 -9.792 -20.349 1.00 70.81 69 GLU A C 1
ATOM 551 O O . GLU A 1 69 ? 5.567 -9.588 -21.402 1.00 70.81 69 GLU A O 1
ATOM 556 N N . SER A 1 70 ? 6.752 -10.965 -20.079 1.00 62.59 70 SER A N 1
ATOM 557 C CA . SER A 1 70 ? 6.900 -12.070 -21.035 1.00 62.59 70 SER A CA 1
ATOM 558 C C . SER A 1 70 ? 6.173 -13.359 -20.641 1.00 62.59 70 SER A C 1
ATOM 560 O O . SER A 1 70 ? 6.004 -14.236 -21.489 1.00 62.59 70 SER A O 1
ATOM 562 N N . ALA A 1 71 ? 5.732 -13.497 -19.387 1.00 58.16 71 ALA A N 1
ATOM 563 C CA . ALA A 1 71 ? 4.798 -14.545 -18.984 1.00 58.16 71 ALA A CA 1
ATOM 564 C C . ALA A 1 71 ? 3.387 -14.211 -19.505 1.00 58.16 71 ALA A C 1
ATOM 566 O O . ALA A 1 71 ? 3.066 -13.038 -19.710 1.00 58.16 71 ALA A O 1
ATOM 567 N N . PRO A 1 72 ? 2.534 -15.217 -19.754 1.00 53.22 72 PRO A N 1
ATOM 568 C CA . PRO A 1 72 ? 1.246 -14.961 -20.374 1.00 53.22 72 PRO A CA 1
ATOM 569 C C . PRO A 1 72 ? 0.335 -14.139 -19.460 1.00 53.22 72 PRO A C 1
ATOM 571 O O . PRO A 1 72 ? 0.251 -14.379 -18.259 1.00 53.22 72 PRO A O 1
ATOM 574 N N . TYR A 1 73 ? -0.373 -13.194 -20.070 1.00 58.66 73 TYR A N 1
ATOM 575 C CA . TYR A 1 73 ? -1.402 -12.358 -19.463 1.00 58.66 73 TYR A CA 1
ATOM 576 C C . TYR A 1 73 ? -2.759 -12.696 -20.092 1.00 58.66 73 TYR A C 1
ATOM 578 O O . TYR A 1 73 ? -2.854 -13.056 -21.266 1.00 58.66 73 TYR A O 1
ATOM 586 N N . TYR A 1 74 ? -3.835 -12.602 -19.313 1.00 53.50 74 TYR A N 1
ATOM 587 C CA . TYR A 1 74 ? -5.150 -13.147 -19.675 1.00 53.50 74 TYR A CA 1
ATOM 588 C C . TYR A 1 74 ? -5.982 -12.166 -20.521 1.00 53.50 74 TYR A C 1
ATOM 590 O O . TYR A 1 74 ? -7.198 -12.073 -20.357 1.00 53.50 74 TYR A O 1
ATOM 598 N N . SER A 1 75 ? -5.345 -11.383 -21.400 1.00 58.56 75 SER A N 1
ATOM 599 C CA . SER A 1 75 ? -6.032 -10.339 -22.170 1.00 58.56 75 SER A CA 1
ATOM 600 C C . SER A 1 75 ? -5.308 -9.951 -23.465 1.00 58.56 75 SER A C 1
ATOM 602 O O . SER A 1 75 ? -4.143 -10.273 -23.661 1.00 58.56 75 SER A O 1
ATOM 604 N N . SER A 1 76 ? -6.005 -9.229 -24.348 1.00 56.09 76 SER A N 1
ATOM 605 C CA . SER A 1 76 ? -5.414 -8.587 -25.532 1.00 56.09 76 SER A CA 1
ATOM 606 C C . SER A 1 76 ? -4.766 -7.227 -25.234 1.00 56.09 76 SER A C 1
ATOM 608 O O . SER A 1 76 ? -4.305 -6.569 -26.166 1.00 56.09 76 SER A O 1
ATOM 610 N N . VAL A 1 77 ? -4.798 -6.759 -23.980 1.00 64.12 77 VAL A N 1
ATOM 611 C CA . VAL A 1 77 ? -4.129 -5.517 -23.566 1.00 64.12 77 VAL A CA 1
ATOM 612 C C . VAL A 1 77 ? -2.678 -5.810 -23.181 1.00 64.12 77 VAL A C 1
ATOM 614 O O . VAL A 1 77 ? -2.302 -6.963 -23.003 1.00 64.12 77 VAL A O 1
ATOM 617 N N . SER A 1 78 ? -1.836 -4.781 -23.082 1.00 74.69 78 SER A N 1
ATOM 618 C CA . SER A 1 78 ? -0.449 -4.952 -22.625 1.00 74.69 78 SER A CA 1
ATOM 619 C C . SER A 1 78 ? -0.393 -5.581 -21.218 1.00 74.69 78 SER A C 1
ATOM 621 O O . SER A 1 78 ? -1.363 -5.452 -20.468 1.00 74.69 78 SER A O 1
ATOM 623 N N . PRO A 1 79 ? 0.735 -6.194 -20.801 1.00 73.81 79 PRO A N 1
ATOM 624 C CA . PRO A 1 79 ? 0.900 -6.716 -19.438 1.00 73.81 79 PRO A CA 1
ATOM 625 C C . PRO A 1 79 ? 0.522 -5.704 -18.344 1.00 73.81 79 PRO A C 1
ATOM 627 O O . PRO A 1 79 ? -0.153 -6.048 -17.377 1.00 73.81 79 PRO A O 1
ATOM 630 N N . ALA A 1 80 ? 0.877 -4.430 -18.542 1.00 75.62 80 ALA A N 1
ATOM 631 C CA . ALA A 1 80 ? 0.496 -3.347 -17.642 1.00 75.62 80 ALA A CA 1
ATOM 632 C C . ALA A 1 80 ? -1.027 -3.132 -17.581 1.00 75.62 80 ALA A C 1
ATOM 634 O O . ALA A 1 80 ? -1.592 -3.032 -16.495 1.00 75.62 80 ALA A O 1
ATOM 635 N N . GLY A 1 81 ? -1.703 -3.104 -18.736 1.00 77.19 81 GLY A N 1
ATOM 636 C CA . GLY A 1 81 ? -3.165 -3.010 -18.790 1.00 77.19 81 GLY A CA 1
ATOM 637 C C . GLY A 1 81 ? -3.843 -4.212 -18.131 1.00 77.19 81 GLY A C 1
ATOM 638 O O . GLY A 1 81 ? -4.798 -4.044 -17.378 1.00 77.19 81 GLY A O 1
ATOM 639 N N . TYR A 1 82 ? -3.290 -5.411 -18.329 1.00 78.75 82 TYR A N 1
ATOM 640 C CA . TYR A 1 82 ? -3.795 -6.632 -17.710 1.00 78.75 82 TYR A CA 1
ATOM 641 C C . TYR A 1 82 ? -3.772 -6.555 -16.177 1.00 78.75 82 TYR A C 1
ATOM 643 O O . TYR A 1 82 ? -4.765 -6.895 -15.537 1.00 78.75 82 TYR A O 1
ATOM 651 N N . ILE A 1 83 ? -2.674 -6.075 -15.584 1.00 80.50 83 ILE A N 1
ATOM 652 C CA . ILE A 1 83 ? -2.548 -5.914 -14.126 1.00 80.50 83 ILE A CA 1
ATOM 653 C C . ILE A 1 83 ? -3.637 -4.994 -13.573 1.00 80.50 83 ILE A C 1
ATOM 655 O O . ILE A 1 83 ? -4.249 -5.316 -12.551 1.00 80.50 83 ILE A O 1
ATOM 659 N N . ILE A 1 84 ? -3.896 -3.870 -14.248 1.00 81.62 84 ILE A N 1
ATOM 660 C CA . ILE A 1 84 ? -4.934 -2.917 -13.844 1.00 81.62 84 ILE A CA 1
ATOM 661 C C . ILE A 1 84 ? -6.312 -3.573 -13.929 1.00 81.62 84 ILE A C 1
ATOM 663 O O . ILE A 1 84 ? -7.012 -3.653 -12.917 1.00 81.62 84 ILE A O 1
ATOM 667 N N . ASP A 1 85 ? -6.676 -4.096 -15.102 1.00 80.56 85 ASP A N 1
ATOM 668 C CA . ASP A 1 85 ? -7.996 -4.683 -15.351 1.00 80.56 85 ASP A CA 1
ATOM 669 C C . ASP A 1 85 ? -8.279 -5.849 -14.399 1.00 80.56 85 ASP A C 1
ATOM 671 O O . ASP A 1 85 ? -9.369 -5.974 -13.832 1.00 80.56 85 ASP A O 1
ATOM 675 N N . ARG A 1 86 ? -7.271 -6.691 -14.160 1.00 80.94 86 ARG A N 1
ATOM 676 C CA . ARG A 1 86 ? -7.413 -7.844 -13.280 1.00 80.94 86 ARG A CA 1
ATOM 677 C C . ARG A 1 86 ? -7.510 -7.443 -11.813 1.00 80.94 86 ARG A C 1
ATOM 679 O O . ARG A 1 86 ? -8.340 -8.002 -11.097 1.00 80.94 86 ARG A O 1
ATOM 686 N N . SER A 1 87 ? -6.738 -6.449 -11.373 1.00 82.62 87 SER A N 1
ATOM 687 C CA . SER A 1 87 ? -6.862 -5.905 -10.014 1.00 82.62 87 SER A CA 1
ATOM 688 C C . SER A 1 87 ? -8.258 -5.325 -9.774 1.00 82.62 87 SER A C 1
ATOM 690 O O . SER A 1 87 ? -8.854 -5.577 -8.729 1.00 82.62 87 SER A O 1
ATOM 692 N N . VAL A 1 88 ? -8.818 -4.609 -10.757 1.00 82.50 88 VAL A N 1
ATOM 693 C CA . VAL A 1 88 ? -10.197 -4.084 -10.728 1.00 82.50 88 VAL A CA 1
ATOM 694 C C . VAL A 1 88 ? -11.213 -5.212 -10.562 1.00 82.50 88 VAL A C 1
ATOM 696 O O . VAL A 1 88 ? -12.039 -5.187 -9.648 1.00 82.50 88 VAL A O 1
ATOM 699 N N . GLN A 1 89 ? -11.129 -6.234 -11.410 1.00 83.44 89 GLN A N 1
ATOM 700 C CA . GLN A 1 89 ? -12.067 -7.353 -11.393 1.00 83.44 89 GLN A CA 1
ATOM 701 C C . GLN A 1 89 ? -12.017 -8.138 -10.075 1.00 83.44 89 GLN A C 1
ATOM 703 O O . GLN A 1 89 ? -13.061 -8.439 -9.491 1.00 83.44 89 GLN A O 1
ATOM 708 N N . LEU A 1 90 ? -10.817 -8.443 -9.576 1.00 84.38 90 LEU A N 1
ATOM 709 C CA . LEU A 1 90 ? -10.638 -9.176 -8.323 1.00 84.38 90 LEU A CA 1
ATOM 710 C C . LEU A 1 90 ? -11.087 -8.363 -7.105 1.00 84.38 90 LEU A C 1
ATOM 712 O O . LEU A 1 90 ? -11.727 -8.925 -6.215 1.00 84.38 90 LEU A O 1
ATOM 716 N N . ASN A 1 91 ? -10.851 -7.047 -7.093 1.00 86.75 91 ASN A N 1
ATOM 717 C CA . ASN A 1 91 ? -11.373 -6.157 -6.053 1.00 86.75 91 ASN A CA 1
ATOM 718 C C . ASN A 1 91 ? -12.905 -6.140 -6.037 1.00 86.75 91 ASN A C 1
ATOM 720 O O . ASN A 1 91 ? -13.502 -6.191 -4.963 1.00 86.75 91 ASN A O 1
ATOM 724 N N . ALA A 1 92 ? -13.561 -6.126 -7.201 1.00 87.56 92 ALA A N 1
ATOM 725 C CA . ALA A 1 92 ? -15.019 -6.183 -7.277 1.00 87.56 92 ALA A CA 1
ATOM 726 C C . ALA A 1 92 ? -15.581 -7.506 -6.720 1.00 87.56 92 ALA A C 1
ATOM 728 O O . ALA A 1 92 ? -16.545 -7.494 -5.948 1.00 87.56 92 ALA A O 1
ATOM 729 N N . ILE A 1 93 ? -14.956 -8.644 -7.053 1.00 89.06 93 ILE A N 1
ATOM 730 C CA . ILE A 1 93 ? -15.335 -9.958 -6.505 1.00 89.06 93 ILE A CA 1
ATOM 731 C C . ILE A 1 93 ? -15.126 -9.984 -4.985 1.00 89.06 93 ILE A C 1
ATOM 733 O O . ILE A 1 93 ? -16.037 -10.364 -4.245 1.00 89.06 93 ILE A O 1
ATOM 737 N N . ALA A 1 94 ? -13.957 -9.544 -4.513 1.00 90.50 94 ALA A N 1
ATOM 738 C CA . ALA A 1 94 ? -13.638 -9.490 -3.091 1.00 90.50 94 ALA A CA 1
ATOM 739 C C . ALA A 1 94 ? -14.627 -8.597 -2.333 1.00 90.50 94 ALA A C 1
ATOM 741 O O . ALA A 1 94 ? -15.170 -9.020 -1.315 1.00 90.50 94 ALA A O 1
ATOM 742 N N . GLN A 1 95 ? -14.945 -7.412 -2.857 1.00 90.69 95 GLN A N 1
ATOM 743 C CA . GLN A 1 95 ? -15.884 -6.494 -2.218 1.00 90.69 95 GLN A CA 1
ATOM 744 C C . GLN A 1 95 ? -17.294 -7.083 -2.119 1.00 90.69 95 GLN A C 1
ATOM 746 O O . GLN A 1 95 ? -17.949 -6.910 -1.092 1.00 90.69 95 GLN A O 1
ATOM 751 N N . SER A 1 96 ? -17.755 -7.822 -3.133 1.00 92.44 96 SER A N 1
ATOM 752 C CA . SER A 1 96 ? -19.037 -8.535 -3.066 1.00 92.44 96 SER A CA 1
ATOM 753 C C . SER A 1 96 ? -19.055 -9.580 -1.943 1.00 92.44 96 SER A C 1
ATOM 755 O O . SER A 1 96 ? -20.016 -9.648 -1.174 1.00 92.44 96 SER A O 1
ATOM 757 N N . ILE A 1 97 ? -17.976 -10.352 -1.792 1.00 93.12 97 ILE A N 1
ATOM 758 C CA . ILE A 1 97 ? -17.838 -11.352 -0.722 1.00 93.12 97 ILE A CA 1
ATOM 759 C C . ILE A 1 97 ? -17.788 -10.666 0.647 1.00 93.12 97 ILE A C 1
ATOM 761 O O . ILE A 1 97 ? -18.531 -11.037 1.554 1.00 93.12 97 ILE A O 1
ATOM 765 N N . LEU A 1 98 ? -16.973 -9.621 0.796 1.00 91.94 98 LEU A N 1
ATOM 766 C CA . LEU A 1 98 ? -16.852 -8.866 2.043 1.00 91.94 98 LEU A CA 1
ATOM 767 C C . LEU A 1 98 ? -18.178 -8.202 2.442 1.00 91.94 98 LEU A C 1
ATOM 769 O O . LEU A 1 98 ? -18.535 -8.218 3.616 1.00 91.94 98 LEU A O 1
ATOM 773 N N . GLN A 1 99 ? -18.969 -7.697 1.490 1.00 92.44 99 GLN A N 1
ATOM 774 C CA . GLN A 1 99 ? -20.326 -7.204 1.760 1.00 92.44 99 GLN A CA 1
ATOM 775 C C . GLN A 1 99 ? -21.245 -8.295 2.326 1.00 92.44 99 GLN A C 1
ATOM 777 O O . GLN A 1 99 ? -21.990 -8.026 3.267 1.00 92.44 99 GLN A O 1
ATOM 782 N N . GLN A 1 100 ? -21.173 -9.530 1.820 1.00 94.44 100 GLN A N 1
ATOM 783 C CA . GLN A 1 100 ? -21.936 -10.650 2.386 1.00 94.44 100 GLN A CA 1
ATOM 784 C C . GLN A 1 100 ? -21.477 -10.981 3.812 1.00 94.44 100 GLN A C 1
ATOM 786 O O . GLN A 1 100 ? -22.314 -11.189 4.691 1.00 94.44 100 GLN A O 1
ATOM 791 N N . LYS A 1 101 ? -20.164 -10.961 4.076 1.00 92.94 101 LYS A N 1
ATOM 792 C CA . LYS A 1 101 ? -19.615 -11.157 5.428 1.00 92.94 101 LYS A CA 1
ATOM 793 C C . LYS A 1 101 ? -20.040 -10.034 6.386 1.00 92.94 101 LYS A C 1
ATOM 795 O O . LYS A 1 101 ? -20.379 -10.316 7.532 1.00 92.94 101 LYS A O 1
ATOM 800 N N . ARG A 1 102 ? -20.142 -8.783 5.917 1.00 91.19 102 ARG A N 1
ATOM 801 C CA . ARG A 1 102 ? -20.686 -7.662 6.711 1.00 91.19 102 ARG A CA 1
ATOM 802 C C . ARG A 1 102 ? -22.127 -7.898 7.159 1.00 91.19 102 ARG A C 1
ATOM 804 O O . ARG A 1 102 ? -22.454 -7.620 8.308 1.00 91.19 102 ARG A O 1
ATOM 811 N N . VAL A 1 103 ? -22.978 -8.464 6.299 1.00 92.50 103 VAL A N 1
ATOM 812 C CA . VAL A 1 103 ? -24.362 -8.840 6.668 1.00 92.50 103 VAL A CA 1
ATOM 813 C C . VAL A 1 103 ? -24.387 -9.905 7.773 1.00 92.50 103 VAL A C 1
ATOM 815 O O . VAL A 1 103 ? -25.316 -9.935 8.575 1.00 92.50 103 VAL A O 1
ATOM 818 N N . GLN A 1 104 ? -23.351 -10.742 7.858 1.00 90.69 104 GLN A N 1
ATOM 819 C CA . GLN A 1 104 ? -23.176 -11.743 8.917 1.00 90.69 104 GLN A CA 1
ATOM 820 C C . GLN A 1 104 ? -22.573 -11.161 10.211 1.00 90.69 104 GLN A C 1
ATOM 822 O O . GLN A 1 104 ? -22.379 -11.895 11.175 1.00 90.69 104 GLN A O 1
ATOM 827 N N . GLY A 1 105 ? -22.297 -9.854 10.252 1.00 88.38 105 GLY A N 1
ATOM 828 C CA . GLY A 1 105 ? -21.769 -9.151 11.422 1.00 88.38 105 GLY A CA 1
ATOM 829 C C . GLY A 1 105 ? -20.252 -8.951 11.423 1.00 88.38 105 GLY A C 1
ATOM 830 O O . GLY A 1 105 ? -19.737 -8.336 12.355 1.00 88.38 105 GLY A O 1
ATOM 831 N N . TYR A 1 106 ? -19.530 -9.415 10.397 1.00 87.19 106 TYR A N 1
ATOM 832 C CA . TYR A 1 106 ? -18.091 -9.174 10.302 1.00 87.19 106 TYR A CA 1
ATOM 833 C C . TYR A 1 106 ? -17.781 -7.730 9.912 1.00 87.19 106 TYR A C 1
ATOM 835 O O . TYR A 1 106 ? -18.444 -7.115 9.078 1.00 87.19 106 TYR A O 1
ATOM 843 N N . GLN A 1 107 ? -16.705 -7.198 10.471 1.00 83.06 107 GLN A N 1
ATOM 844 C CA . GLN A 1 107 ? -16.163 -5.908 10.075 1.00 83.06 107 GLN A CA 1
ATOM 845 C C . GLN A 1 107 ? -15.110 -6.127 8.998 1.00 83.06 107 GLN A C 1
ATOM 847 O O . GLN A 1 107 ? -14.217 -6.953 9.166 1.00 83.06 107 GLN A O 1
ATOM 852 N N . THR A 1 108 ? -15.209 -5.403 7.885 1.00 86.94 108 THR A N 1
ATOM 853 C CA . THR A 1 108 ? -14.299 -5.597 6.752 1.00 86.94 108 THR A CA 1
ATOM 854 C C . THR A 1 108 ? -13.943 -4.268 6.093 1.00 86.94 108 THR A C 1
ATOM 856 O O . THR A 1 108 ? -14.804 -3.396 5.947 1.00 86.94 108 THR A O 1
ATOM 859 N N . ALA A 1 109 ? -12.701 -4.141 5.644 1.00 87.62 109 ALA A N 1
ATOM 860 C CA . ALA A 1 109 ? -12.155 -3.037 4.870 1.00 87.62 109 ALA A CA 1
ATOM 861 C C . ALA A 1 109 ? -11.227 -3.606 3.787 1.00 87.62 109 ALA A C 1
ATOM 863 O O . ALA A 1 109 ? -10.257 -4.296 4.110 1.00 87.62 109 ALA A O 1
ATOM 864 N N . LEU A 1 110 ? -11.526 -3.324 2.520 1.00 88.69 110 LEU A N 1
ATOM 865 C CA . LEU A 1 110 ? -10.708 -3.734 1.379 1.00 88.69 110 LEU A CA 1
ATOM 866 C C . LEU A 1 110 ? -9.689 -2.645 1.024 1.00 88.69 110 LEU A C 1
ATOM 868 O O . LEU A 1 110 ? -10.054 -1.486 0.828 1.00 88.69 110 LEU A O 1
ATOM 872 N N . HIS A 1 111 ? -8.420 -3.018 0.922 1.00 89.38 111 HIS A N 1
ATOM 873 C CA . HIS A 1 111 ? -7.316 -2.137 0.544 1.00 89.38 111 HIS A CA 1
ATOM 874 C C . HIS A 1 111 ? -7.018 -2.295 -0.943 1.00 89.38 111 HIS A C 1
ATOM 876 O O . HIS A 1 111 ? -7.268 -3.358 -1.520 1.00 89.38 111 HIS A O 1
ATOM 882 N N . SER A 1 112 ? -6.482 -1.251 -1.581 1.00 87.12 112 SER A N 1
ATOM 883 C CA . SER A 1 112 ? -5.784 -1.457 -2.851 1.00 87.12 112 SER A CA 1
ATOM 884 C C . SER A 1 112 ? -4.604 -2.400 -2.641 1.00 87.12 112 SER A C 1
ATOM 886 O O . SER A 1 112 ? -4.120 -2.558 -1.525 1.00 87.12 112 SER A O 1
ATOM 888 N N . GLN A 1 113 ? -4.114 -2.981 -3.734 1.00 81.25 113 GLN A N 1
ATOM 889 C CA . GLN A 1 113 ? -2.805 -3.631 -3.706 1.00 81.25 113 GLN A CA 1
ATOM 890 C C . GLN A 1 113 ? -1.790 -2.542 -3.366 1.00 81.25 113 GLN A C 1
ATOM 892 O O . GLN A 1 113 ? -1.851 -1.482 -3.997 1.00 81.25 113 GLN A O 1
ATOM 897 N N . GLY A 1 114 ? -0.949 -2.754 -2.358 1.00 84.12 114 GLY A N 1
ATOM 898 C CA . GLY A 1 114 ? -0.008 -1.760 -1.866 1.00 84.12 114 GLY A CA 1
ATOM 899 C C . GLY A 1 114 ? 0.818 -1.208 -3.016 1.00 84.12 114 GLY A C 1
ATOM 900 O O . GLY A 1 114 ? 1.588 -1.934 -3.633 1.00 84.12 114 GLY A O 1
ATOM 901 N N . ILE A 1 115 ? 0.585 0.049 -3.391 1.00 90.56 115 ILE A N 1
ATOM 902 C CA . ILE A 1 115 ? 1.170 0.635 -4.599 1.00 90.56 115 ILE A CA 1
ATOM 903 C C . ILE A 1 115 ? 2.644 0.913 -4.321 1.00 90.56 115 ILE A C 1
ATOM 905 O O . ILE A 1 115 ? 2.965 1.842 -3.578 1.00 90.56 115 ILE A O 1
ATOM 909 N N . ALA A 1 116 ? 3.539 0.140 -4.933 1.00 91.00 116 ALA A N 1
ATOM 910 C CA . ALA A 1 116 ? 4.971 0.343 -4.787 1.00 91.00 116 ALA A CA 1
ATOM 911 C C . ALA A 1 116 ? 5.356 1.721 -5.327 1.00 91.00 116 ALA A C 1
ATOM 913 O O . ALA A 1 116 ? 5.071 2.041 -6.489 1.00 91.00 116 ALA A O 1
ATOM 914 N N . TYR A 1 117 ? 6.009 2.531 -4.494 1.00 94.00 117 TYR A N 1
ATOM 915 C CA . TYR A 1 117 ? 6.418 3.874 -4.865 1.00 94.00 117 TYR A CA 1
ATOM 916 C C . TYR A 1 117 ? 7.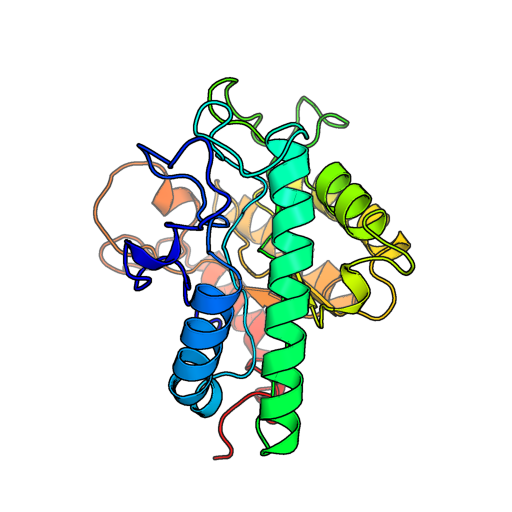853 4.165 -4.427 1.00 94.00 117 TYR A C 1
ATOM 918 O O . TYR A 1 117 ? 8.143 4.538 -3.293 1.00 94.00 117 TYR A O 1
ATOM 926 N N . PHE A 1 118 ? 8.764 3.989 -5.376 1.00 92.19 118 PHE A N 1
ATOM 927 C CA . PHE A 1 118 ? 10.204 4.190 -5.200 1.00 92.19 118 PHE A CA 1
ATOM 928 C C . PHE A 1 118 ? 10.841 4.961 -6.370 1.00 92.19 118 PHE A C 1
ATOM 930 O O . PHE A 1 118 ? 12.040 5.240 -6.349 1.00 92.19 118 PHE A O 1
ATOM 937 N N . TYR A 1 119 ? 10.052 5.319 -7.390 1.00 93.25 119 TYR A N 1
ATOM 938 C CA . TYR A 1 119 ? 10.490 6.040 -8.585 1.00 93.25 119 TYR A CA 1
ATOM 939 C C . TYR A 1 119 ? 9.335 6.812 -9.237 1.00 93.25 119 TYR A C 1
ATOM 941 O O . TYR A 1 119 ? 8.189 6.363 -9.186 1.00 93.25 119 TYR A O 1
ATOM 949 N N . ASP A 1 120 ? 9.655 7.946 -9.866 1.00 93.94 120 ASP A N 1
ATOM 950 C CA . ASP A 1 120 ? 8.749 8.716 -10.727 1.00 93.94 120 ASP A CA 1
ATOM 951 C C . ASP A 1 120 ? 9.549 9.397 -11.846 1.00 93.94 120 ASP A C 1
ATOM 953 O O . ASP A 1 120 ? 10.536 10.094 -11.583 1.00 93.94 120 ASP A O 1
ATOM 957 N N . SER A 1 121 ? 9.119 9.223 -13.095 1.00 94.19 121 SER A N 1
ATOM 958 C CA . SER A 1 121 ? 9.817 9.768 -14.264 1.00 94.19 121 SER A CA 1
ATOM 959 C C . SER A 1 121 ? 9.818 11.300 -14.341 1.00 94.19 121 SER A C 1
ATOM 961 O O . SER A 1 121 ? 10.691 11.868 -15.001 1.00 94.19 121 SER A O 1
ATOM 963 N N . ASN A 1 122 ? 8.920 11.996 -13.629 1.00 94.06 122 ASN A N 1
ATOM 964 C CA . ASN A 1 122 ? 8.961 13.458 -13.501 1.00 94.06 122 ASN A CA 1
ATOM 965 C C . ASN A 1 122 ? 10.161 13.937 -12.668 1.00 94.06 122 ASN A C 1
ATOM 967 O O . ASN A 1 122 ? 10.560 15.100 -12.763 1.00 94.06 122 ASN A O 1
ATOM 971 N N . PHE A 1 123 ? 10.763 13.045 -11.876 1.00 94.81 123 PHE A N 1
ATOM 972 C CA . PHE A 1 123 ? 11.927 13.313 -11.036 1.00 94.81 123 PHE A CA 1
ATOM 973 C C . PHE A 1 123 ? 13.024 12.266 -11.289 1.00 94.81 123 PHE A C 1
ATOM 975 O O . PHE A 1 123 ? 13.397 11.520 -10.385 1.00 94.81 123 PHE A O 1
ATOM 982 N N . PRO A 1 124 ? 13.612 12.220 -12.498 1.00 92.44 124 PRO A N 1
ATOM 983 C CA . PRO A 1 124 ? 14.444 11.098 -12.945 1.00 92.44 124 PRO A CA 1
ATOM 984 C C . PRO A 1 124 ? 15.742 10.910 -12.144 1.00 92.44 124 PRO A C 1
ATOM 986 O O . PRO A 1 124 ? 16.398 9.881 -12.272 1.00 92.44 124 PRO A O 1
ATOM 989 N N . THR A 1 125 ? 16.133 11.900 -11.337 1.00 91.62 125 THR A N 1
ATOM 990 C CA . THR A 1 125 ? 17.319 11.860 -10.470 1.00 91.62 125 THR A CA 1
ATOM 991 C C . THR A 1 125 ? 16.993 11.551 -9.007 1.00 91.62 125 THR A C 1
ATOM 993 O O . THR A 1 125 ? 17.889 11.660 -8.173 1.00 91.62 125 THR A O 1
ATOM 996 N N . ARG A 1 126 ? 15.732 11.253 -8.671 1.00 90.06 126 ARG A N 1
ATOM 997 C CA . ARG A 1 126 ? 15.264 10.998 -7.301 1.00 90.06 126 ARG A CA 1
ATOM 998 C C . ARG A 1 126 ? 14.711 9.580 -7.180 1.00 90.06 126 ARG A C 1
ATOM 1000 O O . ARG A 1 126 ? 14.012 9.102 -8.070 1.00 90.06 126 ARG A O 1
ATOM 1007 N N . GLY A 1 127 ? 14.997 8.927 -6.056 1.00 87.19 127 GLY A N 1
ATOM 1008 C CA . GLY A 1 127 ? 14.602 7.535 -5.820 1.00 87.19 127 GLY A CA 1
ATOM 1009 C C . GLY A 1 127 ? 15.433 6.513 -6.602 1.00 87.19 127 GLY A C 1
ATOM 1010 O O . GLY A 1 127 ? 16.573 6.775 -6.991 1.00 87.19 127 GLY A O 1
ATOM 1011 N N . TRP A 1 128 ? 14.865 5.325 -6.803 1.00 88.94 128 TRP A N 1
ATOM 1012 C CA . TRP A 1 128 ? 15.534 4.192 -7.436 1.00 88.94 128 TRP A CA 1
ATOM 1013 C C . TRP A 1 128 ? 14.846 3.810 -8.746 1.00 88.94 128 TRP A C 1
ATOM 1015 O O . TRP A 1 128 ? 13.805 3.159 -8.745 1.00 88.94 128 TRP A O 1
ATOM 1025 N N . ALA A 1 129 ? 15.441 4.197 -9.875 1.00 89.75 129 ALA A N 1
ATOM 1026 C CA . ALA A 1 129 ? 14.959 3.766 -11.183 1.00 89.75 129 ALA A CA 1
ATOM 1027 C C . ALA A 1 129 ? 15.137 2.242 -11.328 1.00 89.75 129 ALA A C 1
ATOM 1029 O O . ALA A 1 129 ? 16.270 1.756 -11.216 1.00 89.75 129 ALA A O 1
ATOM 1030 N N . PRO A 1 130 ? 14.061 1.480 -11.591 1.00 85.44 130 PRO A N 1
ATOM 1031 C CA . PRO A 1 130 ? 14.179 0.041 -11.747 1.00 85.44 130 PRO A CA 1
ATOM 1032 C C . PRO A 1 130 ? 14.972 -0.300 -13.022 1.00 85.44 130 PRO A C 1
ATOM 1034 O O . PRO A 1 130 ? 14.894 0.424 -14.022 1.00 85.44 130 PRO A O 1
ATOM 1037 N N . PRO A 1 131 ? 15.749 -1.398 -13.033 1.00 86.69 131 PRO A N 1
ATOM 1038 C CA . PRO A 1 131 ? 16.417 -1.854 -14.246 1.00 86.69 131 PRO A CA 1
ATOM 1039 C C . PRO A 1 131 ? 15.382 -2.280 -15.294 1.00 86.69 131 PRO A C 1
ATOM 1041 O O . PRO A 1 131 ? 14.312 -2.770 -14.951 1.00 86.69 131 PRO A O 1
ATOM 1044 N N . ALA A 1 132 ? 15.730 -2.193 -16.581 1.00 82.44 132 ALA A N 1
ATOM 1045 C CA . ALA A 1 132 ? 14.815 -2.528 -17.682 1.00 82.44 132 ALA A CA 1
ATOM 1046 C C . ALA A 1 132 ? 14.243 -3.963 -17.628 1.00 82.44 132 ALA A C 1
ATOM 1048 O O . ALA A 1 132 ? 13.195 -4.227 -18.199 1.00 82.44 132 ALA A O 1
ATOM 1049 N N . SER A 1 133 ? 14.918 -4.895 -16.948 1.00 80.31 133 SER A N 1
ATOM 1050 C CA . SER A 1 133 ? 14.436 -6.266 -16.737 1.00 80.31 133 SER A CA 1
ATOM 1051 C C . SER A 1 133 ? 13.390 -6.405 -15.623 1.00 80.31 133 SER A C 1
ATOM 1053 O O . SER A 1 133 ? 12.901 -7.509 -15.402 1.00 80.31 133 SER A O 1
ATOM 1055 N N . MET A 1 134 ? 13.103 -5.334 -14.881 1.00 81.88 134 MET A N 1
ATOM 1056 C CA . MET A 1 134 ? 12.149 -5.299 -13.773 1.00 81.88 134 MET A CA 1
ATOM 1057 C C . MET A 1 134 ? 11.125 -4.197 -14.053 1.00 81.88 134 MET A C 1
ATOM 1059 O O . MET A 1 134 ? 11.329 -3.044 -13.671 1.00 81.88 134 MET A O 1
ATOM 1063 N N . PRO A 1 135 ? 10.043 -4.516 -14.770 1.00 84.38 135 PRO A N 1
ATOM 1064 C CA . PRO A 1 135 ? 9.107 -3.506 -15.229 1.00 84.38 135 PRO A CA 1
ATOM 1065 C C . PRO A 1 135 ? 8.342 -2.869 -14.062 1.00 84.38 135 PRO A C 1
ATOM 1067 O O . PRO A 1 135 ? 8.123 -3.478 -13.009 1.00 84.38 135 PRO A O 1
ATOM 1070 N N . LEU A 1 136 ? 7.916 -1.626 -14.277 1.00 89.12 136 LEU A N 1
ATOM 1071 C CA . LEU A 1 136 ? 7.198 -0.806 -13.307 1.00 89.12 136 LEU A CA 1
ATOM 1072 C C . LEU A 1 136 ? 6.059 -0.062 -14.009 1.00 89.12 136 LEU A C 1
ATOM 1074 O O . LEU A 1 136 ? 6.264 0.582 -15.035 1.00 89.12 136 LEU A O 1
ATOM 1078 N N . ILE A 1 137 ? 4.862 -0.126 -13.433 1.00 90.56 137 ILE A N 1
ATOM 1079 C CA . ILE A 1 137 ? 3.807 0.861 -13.663 1.00 90.56 137 ILE A CA 1
ATOM 1080 C C . ILE A 1 137 ? 3.989 1.913 -12.568 1.00 90.56 137 ILE A C 1
ATOM 1082 O O . ILE A 1 137 ? 3.772 1.621 -11.389 1.00 90.56 137 ILE A O 1
ATOM 1086 N N . GLU A 1 138 ? 4.433 3.115 -12.937 1.00 93.44 138 GLU A N 1
ATOM 1087 C CA . GLU A 1 138 ? 4.680 4.194 -11.970 1.00 93.44 138 GLU A CA 1
ATOM 1088 C C . GLU A 1 138 ? 3.425 4.480 -11.138 1.00 93.44 138 GLU A C 1
ATOM 1090 O O . GLU A 1 138 ? 2.306 4.420 -11.652 1.00 93.44 138 GLU A O 1
ATOM 1095 N N . ALA A 1 139 ? 3.597 4.802 -9.854 1.00 93.06 139 ALA A N 1
ATOM 1096 C CA . ALA A 1 139 ? 2.484 4.918 -8.910 1.00 93.06 139 ALA A CA 1
ATOM 1097 C C . ALA A 1 139 ? 1.402 5.909 -9.381 1.00 93.06 139 ALA A C 1
ATOM 1099 O O . ALA A 1 139 ? 0.210 5.606 -9.309 1.00 93.06 139 ALA A O 1
ATOM 1100 N N . ASN A 1 140 ? 1.804 7.057 -9.940 1.00 90.06 140 ASN A N 1
ATOM 1101 C CA . ASN A 1 140 ? 0.876 8.038 -10.508 1.00 90.06 140 ASN A CA 1
ATOM 1102 C C . ASN A 1 140 ? 0.092 7.488 -11.710 1.00 90.06 140 ASN A C 1
ATOM 1104 O O . ASN A 1 140 ? -1.120 7.688 -11.803 1.00 90.06 140 ASN A O 1
ATOM 1108 N N . ALA A 1 141 ? 0.756 6.747 -12.602 1.00 89.38 141 ALA A N 1
ATOM 1109 C CA . ALA A 1 141 ? 0.098 6.096 -13.730 1.00 89.38 141 ALA A CA 1
ATOM 1110 C C . ALA A 1 141 ? -0.868 5.002 -13.251 1.00 89.38 141 ALA A C 1
ATOM 1112 O O . ALA A 1 141 ? -2.000 4.929 -13.724 1.00 89.38 141 ALA A O 1
ATOM 1113 N N . TYR A 1 142 ? -0.460 4.196 -12.268 1.00 88.12 142 TYR A N 1
ATOM 1114 C CA . TYR A 1 142 ? -1.294 3.154 -11.675 1.00 88.12 142 TYR A CA 1
ATOM 1115 C C . TYR A 1 142 ? -2.587 3.734 -11.085 1.00 88.12 142 TYR A C 1
ATOM 1117 O O . TYR A 1 142 ? -3.680 3.290 -11.434 1.00 88.12 142 TYR A O 1
ATOM 1125 N N . VAL A 1 143 ? -2.476 4.775 -10.254 1.00 86.25 143 VAL A N 1
ATOM 1126 C CA . VAL A 1 143 ? -3.618 5.483 -9.654 1.00 86.25 143 VAL A CA 1
ATOM 1127 C C . VAL A 1 143 ? -4.545 6.061 -10.726 1.00 86.25 143 VAL A C 1
ATOM 1129 O O . VAL A 1 143 ? -5.763 5.891 -10.643 1.00 86.25 143 VAL A O 1
ATOM 1132 N N . TYR A 1 144 ? -3.981 6.697 -11.756 1.00 84.94 144 TYR A N 1
ATOM 1133 C CA . TYR A 1 144 ? -4.754 7.235 -12.871 1.00 84.94 144 TYR A CA 1
ATOM 1134 C C . TYR A 1 144 ? -5.526 6.140 -13.621 1.00 84.94 144 TYR A C 1
ATOM 1136 O O . TYR A 1 144 ? -6.725 6.287 -13.858 1.00 84.94 144 TYR A O 1
ATOM 1144 N N . TYR A 1 145 ? -4.874 5.026 -13.964 1.00 83.62 145 TYR A N 1
ATOM 1145 C CA . TYR A 1 145 ? -5.513 3.939 -14.707 1.00 83.62 145 TYR A CA 1
ATOM 1146 C C . TYR A 1 145 ? -6.574 3.208 -13.886 1.00 83.62 145 TYR A C 1
ATOM 1148 O O . TYR A 1 145 ? -7.652 2.932 -14.407 1.00 83.62 145 TYR A O 1
ATOM 1156 N N . VAL A 1 146 ? -6.324 2.960 -12.597 1.00 79.44 146 VAL A N 1
ATOM 1157 C CA . VAL A 1 146 ? -7.329 2.409 -11.675 1.00 79.44 146 VAL A CA 1
ATOM 1158 C C . VAL A 1 146 ? -8.547 3.331 -11.600 1.00 79.44 146 VAL A C 1
ATOM 1160 O O . VAL A 1 146 ? -9.682 2.863 -11.685 1.00 79.44 146 VAL A O 1
ATOM 1163 N N . GLN A 1 147 ? -8.341 4.645 -11.497 1.00 79.06 147 GLN A N 1
ATOM 1164 C CA . GLN A 1 147 ? -9.449 5.597 -11.485 1.00 79.06 147 GLN A CA 1
ATOM 1165 C C . GLN A 1 147 ? -10.203 5.647 -12.822 1.00 79.06 147 GLN A C 1
ATOM 1167 O O . GLN A 1 147 ? -11.422 5.801 -12.830 1.00 79.06 147 GLN A O 1
ATOM 1172 N N . ALA A 1 148 ? -9.505 5.528 -13.952 1.00 76.88 148 ALA A N 1
ATOM 1173 C CA . ALA A 1 148 ? -10.114 5.550 -15.281 1.00 76.88 148 ALA A CA 1
ATOM 1174 C C . ALA A 1 148 ? -10.839 4.238 -15.643 1.00 76.88 148 ALA A C 1
ATOM 1176 O O . ALA A 1 148 ? -11.672 4.226 -16.553 1.00 76.88 148 ALA A O 1
ATOM 1177 N N . ALA A 1 149 ? -10.542 3.136 -14.949 1.00 71.25 149 ALA A N 1
ATOM 1178 C CA . ALA A 1 149 ? -11.151 1.838 -15.194 1.00 71.25 149 ALA A CA 1
ATOM 1179 C C . ALA A 1 149 ? -12.630 1.814 -14.746 1.00 71.25 149 ALA A C 1
ATOM 1181 O O . ALA A 1 149 ? -12.949 1.681 -13.564 1.00 71.25 149 ALA A O 1
ATOM 1182 N N . GLY A 1 150 ? -13.541 1.907 -15.723 1.00 55.81 150 GLY A N 1
ATOM 1183 C CA . GLY A 1 150 ? -14.983 1.681 -15.564 1.00 55.81 150 GLY A CA 1
ATOM 1184 C C . GLY A 1 150 ? -15.840 2.937 -15.348 1.00 55.81 150 GLY A C 1
ATOM 1185 O O . GLY A 1 150 ? -15.357 4.035 -15.079 1.00 55.81 150 GLY A O 1
ATOM 1186 N N . ALA A 1 151 ? -17.162 2.778 -15.468 1.00 42.75 151 ALA A N 1
ATOM 1187 C CA . ALA A 1 151 ? -18.122 3.848 -15.195 1.00 42.75 151 ALA A CA 1
ATOM 1188 C C . ALA A 1 151 ? -18.241 4.075 -13.673 1.00 42.75 151 ALA A C 1
ATOM 1190 O O . ALA A 1 151 ? -18.958 3.345 -12.995 1.00 42.75 151 ALA A O 1
ATOM 1191 N N . GLY A 1 152 ? -17.522 5.073 -13.143 1.00 51.12 152 GLY A N 1
ATOM 1192 C CA . GLY A 1 152 ? -17.543 5.459 -11.721 1.00 51.12 152 GLY A CA 1
ATOM 1193 C C . GLY A 1 152 ? -16.199 5.374 -10.982 1.00 51.12 152 GLY A C 1
ATOM 1194 O O . GLY A 1 152 ? -16.127 5.829 -9.844 1.00 51.12 152 GLY A O 1
ATOM 1195 N N . GLY A 1 153 ? -15.149 4.854 -11.629 1.00 57.69 153 GLY A N 1
ATOM 1196 C CA . GLY A 1 153 ? -13.800 4.690 -11.075 1.00 57.69 153 GLY A CA 1
ATOM 1197 C C . GLY A 1 153 ? -13.658 3.537 -10.074 1.00 57.69 153 GLY A C 1
ATOM 1198 O O . GLY A 1 153 ? -14.489 3.344 -9.184 1.00 57.69 153 GLY A O 1
ATOM 1199 N N . ASN A 1 154 ? -12.589 2.744 -10.202 1.00 65.31 154 ASN A N 1
ATOM 1200 C CA . ASN A 1 154 ? -12.402 1.520 -9.412 1.00 65.31 154 ASN A CA 1
ATOM 1201 C C . ASN A 1 154 ? -12.094 1.770 -7.924 1.00 65.31 154 ASN A C 1
ATOM 1203 O O . ASN A 1 154 ? -12.299 0.884 -7.095 1.00 65.31 154 ASN A O 1
ATOM 1207 N N . PHE A 1 155 ? -11.694 2.984 -7.521 1.00 68.50 155 PHE A N 1
ATOM 1208 C CA . PHE A 1 155 ? -11.632 3.299 -6.088 1.00 68.50 155 PHE A CA 1
ATOM 1209 C C . PHE A 1 155 ? -12.993 3.117 -5.399 1.00 68.50 155 PHE A C 1
ATOM 1211 O O . PHE A 1 155 ? -13.036 2.878 -4.195 1.00 68.50 155 PHE A O 1
ATOM 1218 N N . GLY A 1 156 ? -14.106 3.121 -6.145 1.00 69.25 156 GLY A N 1
ATOM 1219 C CA . GLY A 1 156 ? -15.439 2.817 -5.631 1.00 69.25 156 GLY A CA 1
ATOM 1220 C C . GLY A 1 156 ? -15.532 1.506 -4.837 1.00 69.25 156 GLY A C 1
ATOM 1221 O O . GLY A 1 156 ? -16.232 1.484 -3.821 1.00 69.25 156 GLY A O 1
ATOM 1222 N N . THR A 1 157 ? -14.798 0.455 -5.224 1.00 79.56 157 THR A N 1
ATOM 1223 C CA . THR A 1 157 ? -14.841 -0.859 -4.551 1.00 79.56 157 THR A CA 1
ATOM 1224 C C . THR A 1 157 ? -13.933 -0.963 -3.330 1.00 79.56 157 THR A C 1
ATOM 1226 O O . THR A 1 157 ? -14.083 -1.901 -2.555 1.00 79.56 157 THR A O 1
ATOM 1229 N N . LEU A 1 158 ? -12.989 -0.037 -3.171 1.00 87.00 158 LEU A N 1
ATOM 1230 C CA . LEU A 1 158 ? -11.985 -0.054 -2.110 1.00 87.00 158 LEU A CA 1
ATOM 1231 C C . LEU A 1 158 ? -12.455 0.759 -0.906 1.00 87.00 158 LEU A C 1
ATOM 1233 O O . LEU A 1 158 ? -13.207 1.712 -1.064 1.00 87.00 158 LEU A O 1
ATOM 1237 N N . ASP A 1 159 ? -12.010 0.412 0.293 1.00 88.44 159 ASP A N 1
ATOM 1238 C CA . ASP A 1 159 ? -12.215 1.202 1.512 1.00 88.44 159 ASP A CA 1
ATOM 1239 C C . ASP A 1 159 ? -10.960 2.033 1.847 1.00 88.44 159 ASP A C 1
ATOM 1241 O O . ASP A 1 159 ? -11.061 3.139 2.386 1.00 88.44 159 ASP A O 1
ATOM 1245 N N . VAL A 1 160 ? -9.783 1.520 1.473 1.00 89.56 160 VAL A N 1
ATOM 1246 C CA . VAL A 1 160 ? -8.470 2.134 1.694 1.00 89.56 160 VAL A CA 1
ATOM 1247 C C . VAL A 1 160 ? -7.654 2.094 0.399 1.00 89.56 160 VAL A C 1
ATOM 1249 O O . VAL A 1 160 ? -7.618 1.070 -0.281 1.00 89.56 160 VAL A O 1
ATOM 1252 N N . VAL A 1 161 ? -6.986 3.195 0.062 1.00 91.56 161 VAL A N 1
ATOM 1253 C CA . VAL A 1 161 ? -5.895 3.224 -0.914 1.00 91.56 161 VAL A CA 1
ATOM 1254 C C . VAL A 1 161 ? -4.575 3.144 -0.163 1.00 91.56 161 VAL A C 1
ATOM 1256 O O . VAL A 1 161 ? -4.245 3.999 0.657 1.00 91.56 161 VAL A O 1
ATOM 1259 N N . ASP A 1 162 ? -3.856 2.074 -0.439 1.00 90.38 162 ASP A N 1
ATOM 1260 C CA . ASP A 1 162 ? -2.617 1.666 0.192 1.00 90.38 162 ASP A CA 1
ATOM 1261 C C . ASP A 1 162 ? -1.436 1.900 -0.757 1.00 90.38 162 ASP A C 1
ATOM 1263 O O . ASP A 1 162 ? -1.504 1.556 -1.941 1.00 90.38 162 ASP A O 1
ATOM 1267 N N . PHE A 1 163 ? -0.360 2.498 -0.255 1.00 93.31 163 PHE A N 1
ATOM 1268 C CA . PHE A 1 163 ? 0.859 2.755 -1.017 1.00 93.31 163 PHE A CA 1
ATOM 1269 C C . PHE A 1 163 ? 2.107 2.581 -0.156 1.00 93.31 163 PHE A C 1
ATOM 1271 O O . PHE A 1 163 ? 2.084 2.773 1.061 1.00 93.31 163 PHE A O 1
ATOM 1278 N N . HIS A 1 164 ? 3.212 2.230 -0.806 1.00 92.31 164 HIS A N 1
ATOM 1279 C CA . HIS A 1 164 ? 4.456 1.849 -0.155 1.00 92.31 164 HIS A CA 1
ATOM 1280 C C . HIS A 1 164 ? 5.595 2.790 -0.584 1.00 92.31 164 HIS A C 1
ATOM 1282 O O . HIS A 1 164 ? 6.235 2.557 -1.615 1.00 92.31 164 HIS A O 1
ATOM 1288 N N . PRO A 1 165 ? 5.814 3.911 0.132 1.00 92.50 165 PRO A N 1
ATOM 1289 C CA . PRO A 1 165 ? 6.851 4.874 -0.216 1.00 92.50 165 PRO A CA 1
ATOM 1290 C C . PRO A 1 165 ? 8.225 4.460 0.336 1.00 92.50 165 PRO A C 1
ATOM 1292 O O . PRO A 1 165 ? 8.420 4.405 1.557 1.00 92.50 165 PRO A O 1
ATOM 1295 N N . TYR A 1 166 ? 9.190 4.272 -0.569 1.00 88.31 166 TYR A N 1
ATOM 1296 C CA . TYR A 1 166 ? 10.581 3.900 -0.269 1.00 88.31 166 TYR A CA 1
ATOM 1297 C C . TYR A 1 166 ? 11.578 4.939 -0.803 1.00 88.31 166 TYR A C 1
ATOM 1299 O O . TYR A 1 166 ? 12.373 4.678 -1.706 1.00 88.31 166 TYR A O 1
ATOM 1307 N N . PHE A 1 167 ? 11.528 6.149 -0.249 1.00 89.69 167 PHE A N 1
ATOM 1308 C CA . PHE A 1 167 ? 12.458 7.234 -0.579 1.00 89.69 167 PHE A CA 1
ATOM 1309 C C . PHE A 1 167 ? 13.286 7.636 0.639 1.00 89.69 167 PHE A C 1
ATOM 1311 O O . PHE A 1 167 ? 12.905 7.382 1.780 1.00 89.69 167 PHE A O 1
ATOM 1318 N N . ASN A 1 168 ? 14.405 8.318 0.400 1.00 86.31 168 ASN A N 1
ATOM 1319 C CA . ASN A 1 168 ? 15.321 8.734 1.458 1.00 86.31 168 ASN A CA 1
ATOM 1320 C C . ASN A 1 168 ? 15.307 10.246 1.664 1.00 86.31 168 ASN A C 1
ATOM 1322 O O . ASN A 1 168 ? 15.153 11.006 0.708 1.00 86.31 168 ASN A O 1
ATOM 1326 N N . GLY A 1 169 ? 15.515 10.679 2.909 1.00 82.94 169 GLY A N 1
ATOM 1327 C CA . GLY A 1 169 ? 15.747 12.080 3.263 1.00 82.94 169 GLY A CA 1
ATOM 1328 C C . GLY A 1 169 ? 14.770 13.061 2.601 1.00 82.94 169 GLY A C 1
ATOM 1329 O O . GLY A 1 169 ? 13.554 12.914 2.692 1.00 82.94 169 GLY A O 1
ATOM 1330 N N . THR A 1 170 ? 15.309 14.073 1.920 1.00 84.31 170 THR A N 1
ATOM 1331 C CA . THR A 1 170 ? 14.526 15.137 1.265 1.00 84.31 170 THR A CA 1
ATOM 1332 C C . THR A 1 170 ? 13.825 14.697 -0.024 1.00 84.31 170 THR A C 1
ATOM 1334 O O . THR A 1 170 ? 12.874 15.357 -0.459 1.00 84.31 170 THR A O 1
ATOM 1337 N N . ASP A 1 171 ? 14.246 13.582 -0.634 1.00 90.56 171 ASP A N 1
ATOM 1338 C CA . ASP A 1 171 ? 13.508 12.987 -1.749 1.00 90.56 171 ASP A CA 1
ATOM 1339 C C . ASP A 1 171 ? 12.164 12.459 -1.267 1.00 90.56 171 ASP A C 1
ATOM 1341 O O . ASP A 1 171 ? 11.173 12.648 -1.962 1.00 90.56 171 ASP A O 1
ATOM 1345 N N . TYR A 1 172 ? 12.090 11.902 -0.056 1.00 92.00 172 TYR A N 1
ATOM 1346 C CA . TYR A 1 172 ? 10.820 11.446 0.506 1.00 92.00 172 TYR A CA 1
ATOM 1347 C C . TYR A 1 172 ? 9.782 12.562 0.550 1.00 92.00 172 TYR A C 1
ATOM 1349 O O . TYR A 1 172 ? 8.694 12.404 0.006 1.00 92.00 172 TYR A O 1
ATOM 1357 N N . GLU A 1 173 ? 10.136 13.721 1.106 1.00 92.31 173 GLU A N 1
ATOM 1358 C CA . GLU A 1 173 ? 9.224 14.867 1.151 1.00 92.31 173 GLU A CA 1
ATOM 1359 C C . GLU A 1 173 ? 8.771 15.284 -0.250 1.00 92.31 173 GLU A C 1
ATOM 1361 O O . GLU A 1 173 ? 7.579 15.451 -0.487 1.00 92.31 173 GLU A O 1
ATOM 1366 N N . THR A 1 174 ? 9.699 15.427 -1.197 1.00 93.88 174 THR A N 1
ATOM 1367 C CA . THR A 1 174 ? 9.361 15.889 -2.552 1.00 93.88 174 THR A CA 1
ATOM 1368 C C . THR A 1 174 ? 8.454 14.883 -3.265 1.00 93.88 174 THR A C 1
ATOM 1370 O O . THR A 1 174 ? 7.394 15.247 -3.777 1.00 93.88 174 THR A O 1
ATOM 1373 N N . MET A 1 175 ? 8.852 13.611 -3.268 1.00 94.88 175 MET A N 1
ATOM 1374 C CA . MET A 1 175 ? 8.210 12.548 -4.036 1.00 94.88 175 MET A CA 1
ATOM 1375 C C . MET A 1 175 ? 6.859 12.159 -3.437 1.00 94.88 175 MET A C 1
ATOM 1377 O O . MET A 1 175 ? 5.877 12.022 -4.170 1.00 94.88 175 MET A O 1
ATOM 1381 N N . VAL A 1 176 ? 6.778 12.017 -2.112 1.00 95.38 176 VAL A N 1
ATOM 1382 C CA . VAL A 1 176 ? 5.541 11.626 -1.422 1.00 95.38 176 VAL A CA 1
ATOM 1383 C C . VAL A 1 176 ? 4.539 12.776 -1.410 1.00 95.38 176 VAL A C 1
ATOM 1385 O O . VAL A 1 176 ? 3.363 12.540 -1.675 1.00 95.38 176 VAL A O 1
ATOM 1388 N N . THR A 1 177 ? 4.977 14.029 -1.229 1.00 95.69 177 THR A N 1
ATOM 1389 C CA . THR A 1 177 ? 4.076 15.193 -1.353 1.00 95.69 177 THR A CA 1
ATOM 1390 C C . THR A 1 177 ? 3.491 15.290 -2.758 1.00 95.69 177 THR A C 1
ATOM 1392 O O . THR A 1 177 ? 2.289 15.524 -2.908 1.00 95.69 177 THR A O 1
ATOM 1395 N N . TYR A 1 178 ? 4.319 15.095 -3.791 1.00 95.62 178 TYR A N 1
ATOM 1396 C CA . TYR A 1 178 ? 3.859 15.097 -5.177 1.00 95.62 178 TYR A CA 1
ATOM 1397 C C . TYR A 1 178 ? 2.795 14.019 -5.410 1.00 95.62 178 TYR A C 1
ATOM 1399 O O . TYR A 1 178 ? 1.694 14.337 -5.862 1.00 95.62 178 TYR A O 1
ATOM 1407 N N . PHE A 1 179 ? 3.085 12.775 -5.021 1.00 96.12 179 PHE A N 1
ATOM 1408 C CA . PHE A 1 179 ? 2.158 11.656 -5.172 1.00 96.12 179 PHE A CA 1
ATOM 1409 C C . PHE A 1 179 ? 0.856 11.857 -4.390 1.00 96.12 179 PHE A C 1
ATOM 1411 O O . PHE A 1 179 ? -0.218 11.743 -4.971 1.00 96.12 179 PHE A O 1
ATOM 1418 N N . LEU A 1 180 ? 0.920 12.235 -3.108 1.00 95.88 180 LEU A N 1
ATOM 1419 C CA . LEU A 1 180 ? -0.275 12.490 -2.294 1.00 95.88 180 LEU A CA 1
ATOM 1420 C C . LEU A 1 180 ? -1.122 13.636 -2.861 1.00 95.88 180 LEU A C 1
ATOM 1422 O O . LEU A 1 180 ? -2.348 13.573 -2.816 1.00 95.88 180 LEU A O 1
ATOM 1426 N N . THR A 1 181 ? -0.497 14.651 -3.466 1.00 94.19 181 THR A N 1
ATOM 1427 C CA . THR A 1 181 ? -1.221 15.726 -4.162 1.00 94.19 181 THR A CA 1
ATOM 1428 C C . THR A 1 181 ? -2.009 15.195 -5.358 1.00 94.19 181 THR A C 1
ATOM 1430 O O . THR A 1 181 ? -3.148 15.614 -5.555 1.00 94.19 181 THR A O 1
ATOM 1433 N N . GLN A 1 182 ? -1.435 14.285 -6.153 1.00 92.12 182 GLN A N 1
ATOM 1434 C CA . GLN A 1 182 ? -2.141 13.664 -7.280 1.00 92.12 182 GLN A CA 1
ATOM 1435 C C . GLN A 1 182 ? -3.221 12.693 -6.791 1.00 92.12 182 GLN A C 1
ATOM 1437 O O . GLN A 1 182 ? -4.364 12.753 -7.243 1.00 92.12 182 GLN A O 1
ATOM 1442 N N . LEU A 1 183 ? -2.890 11.841 -5.819 1.00 91.88 183 LEU A N 1
ATOM 1443 C CA . LEU A 1 183 ? -3.807 10.854 -5.262 1.00 91.88 183 LEU A CA 1
ATOM 1444 C C . LEU A 1 183 ? -5.045 11.518 -4.647 1.00 91.88 183 LEU A C 1
ATOM 1446 O O . LEU A 1 183 ? -6.165 11.095 -4.926 1.00 91.88 183 LEU A O 1
ATOM 1450 N N . ASN A 1 184 ? -4.873 12.609 -3.895 1.00 88.69 184 ASN A N 1
ATOM 1451 C CA . ASN A 1 184 ? -5.981 13.342 -3.274 1.00 88.69 184 ASN A CA 1
ATOM 1452 C C . ASN A 1 184 ? -6.980 13.928 -4.286 1.00 88.69 184 ASN A C 1
ATOM 1454 O O . ASN A 1 184 ? -8.132 14.174 -3.932 1.00 88.69 184 ASN A O 1
ATOM 1458 N N . GLN A 1 185 ? -6.585 14.122 -5.549 1.00 86.50 185 GLN A N 1
ATOM 1459 C CA . GLN A 1 185 ? -7.499 14.587 -6.599 1.00 86.50 185 GLN A CA 1
ATOM 1460 C C . GLN A 1 185 ? -8.459 13.492 -7.080 1.00 86.50 185 GLN A C 1
ATOM 1462 O O . GLN A 1 185 ? -9.498 13.810 -7.657 1.00 86.50 185 GLN A O 1
ATOM 1467 N N . VAL A 1 186 ? -8.125 12.216 -6.859 1.00 86.44 186 VAL A N 1
ATOM 1468 C CA . VAL A 1 186 ? -8.853 11.076 -7.440 1.00 86.44 186 VAL A CA 1
ATOM 1469 C C . VAL A 1 186 ? -9.351 10.054 -6.420 1.00 86.44 186 VAL A C 1
ATOM 1471 O O . VAL A 1 186 ? -10.301 9.335 -6.711 1.00 86.44 186 VAL A O 1
ATOM 1474 N N . VAL A 1 187 ? -8.768 10.002 -5.219 1.00 86.62 187 VAL A N 1
ATOM 1475 C CA . VAL A 1 187 ? -9.109 9.020 -4.175 1.00 86.62 187 VAL A CA 1
ATOM 1476 C C . VAL A 1 187 ? -10.517 9.207 -3.595 1.00 86.62 187 VAL A C 1
ATOM 1478 O O . VAL A 1 187 ? -11.113 8.268 -3.066 1.00 86.62 187 VAL A O 1
ATOM 1481 N N . GLY A 1 188 ? -11.087 10.409 -3.715 1.00 84.69 188 GLY A N 1
ATOM 1482 C CA . GLY A 1 188 ? -12.419 10.721 -3.203 1.00 84.69 188 GLY A CA 1
ATOM 1483 C C . GLY A 1 188 ? -12.490 10.615 -1.677 1.00 84.69 188 GLY A C 1
ATOM 1484 O O . GLY A 1 188 ? -11.687 11.211 -0.970 1.00 84.69 188 GLY A O 1
ATOM 1485 N N . SER A 1 189 ? -13.479 9.881 -1.160 1.00 85.25 189 SER A N 1
ATOM 1486 C CA . SER A 1 189 ? -13.713 9.720 0.284 1.00 85.25 189 SER A CA 1
ATOM 1487 C C . SER A 1 189 ? -12.995 8.522 0.916 1.00 85.25 189 SER A C 1
ATOM 1489 O O . SER A 1 189 ? -13.289 8.178 2.062 1.00 85.25 189 SER A O 1
ATOM 1491 N N . LYS A 1 190 ? -12.118 7.836 0.175 1.00 87.88 190 LYS A N 1
ATOM 1492 C CA . LYS A 1 190 ? -11.411 6.655 0.684 1.00 87.88 190 LYS A CA 1
ATOM 1493 C C . LYS A 1 190 ? -10.273 7.073 1.608 1.00 87.88 190 LYS A C 1
ATOM 1495 O O . LYS A 1 190 ? -9.728 8.166 1.477 1.00 87.88 190 LYS A O 1
ATOM 1500 N N . PHE A 1 191 ? -9.913 6.198 2.541 1.00 91.19 191 PHE A N 1
ATOM 1501 C CA . PHE A 1 191 ? -8.743 6.437 3.382 1.00 91.19 191 PHE A CA 1
ATOM 1502 C C . PHE A 1 191 ? -7.456 6.225 2.586 1.00 91.19 191 PHE A C 1
ATOM 1504 O O . PHE A 1 191 ? -7.428 5.378 1.698 1.00 91.19 191 PHE A O 1
ATOM 1511 N N . VAL A 1 192 ? -6.388 6.938 2.937 1.00 92.81 192 VAL A N 1
ATOM 1512 C CA . VAL A 1 192 ? -5.054 6.769 2.343 1.00 92.81 192 VAL A CA 1
ATOM 1513 C C . VAL A 1 192 ? -4.081 6.312 3.417 1.00 92.81 192 VAL A C 1
ATOM 1515 O O . VAL A 1 192 ? -3.930 6.978 4.446 1.00 92.81 192 VAL A O 1
ATOM 1518 N N . TRP A 1 193 ? -3.471 5.143 3.238 1.00 93.00 193 TRP A N 1
ATOM 1519 C CA . TRP A 1 193 ? -2.585 4.529 4.228 1.00 93.00 193 TRP A CA 1
ATOM 1520 C C . TRP A 1 193 ? -1.213 4.240 3.609 1.00 93.00 193 TRP A C 1
ATOM 1522 O O . TRP A 1 193 ? -1.130 3.804 2.467 1.00 93.00 193 TRP A O 1
ATOM 1532 N N . ALA A 1 194 ? -0.146 4.466 4.378 1.00 91.62 194 ALA A N 1
ATOM 1533 C CA . ALA A 1 194 ? 1.224 4.112 4.003 1.00 91.62 194 ALA A CA 1
ATOM 1534 C C . ALA A 1 194 ? 1.638 2.822 4.730 1.00 91.62 194 ALA A C 1
ATOM 1536 O O . ALA A 1 194 ? 2.211 2.879 5.823 1.00 91.62 194 ALA A O 1
ATOM 1537 N N . THR A 1 195 ? 1.260 1.652 4.214 1.00 86.19 195 THR A N 1
ATOM 1538 C CA . THR A 1 195 ? 1.347 0.414 5.013 1.00 86.19 195 THR A CA 1
ATOM 1539 C C . THR A 1 195 ? 2.656 -0.356 4.915 1.00 86.19 195 THR A C 1
ATOM 1541 O O . THR A 1 195 ? 2.881 -1.270 5.711 1.00 86.19 195 THR A O 1
ATOM 1544 N N . GLU A 1 196 ? 3.547 0.066 4.029 1.00 83.88 196 GLU A N 1
ATOM 1545 C CA . GLU A 1 196 ? 4.949 -0.317 4.064 1.00 83.88 196 GLU A CA 1
ATOM 1546 C C . GLU A 1 196 ? 5.772 0.930 3.799 1.00 83.88 196 GLU A C 1
ATOM 1548 O O . GLU A 1 196 ? 5.771 1.492 2.709 1.00 83.88 196 GLU A O 1
ATOM 1553 N N . THR A 1 197 ? 6.438 1.425 4.837 1.00 83.44 197 THR A N 1
ATOM 1554 C CA . THR A 1 197 ? 7.346 2.550 4.679 1.00 83.44 197 THR A CA 1
ATOM 1555 C C . THR A 1 197 ? 8.602 2.350 5.505 1.00 83.44 197 THR A C 1
ATOM 1557 O O . THR A 1 197 ? 8.587 1.858 6.638 1.00 83.44 197 THR A O 1
ATOM 1560 N N . ASN A 1 198 ? 9.717 2.690 4.880 1.00 75.00 198 ASN A N 1
ATOM 1561 C CA . ASN A 1 198 ? 11.037 2.740 5.467 1.00 75.00 198 ASN A CA 1
ATOM 1562 C C . ASN A 1 198 ? 11.892 3.679 4.607 1.00 75.00 198 ASN A C 1
ATOM 1564 O O . ASN A 1 198 ? 11.463 4.164 3.558 1.00 75.00 198 ASN A O 1
ATOM 1568 N N . SER A 1 199 ? 13.108 3.940 5.066 1.00 77.25 199 SER A N 1
ATOM 1569 C CA . SER A 1 199 ? 14.116 4.633 4.277 1.00 77.25 199 SER A CA 1
ATOM 1570 C C . SER A 1 199 ? 15.439 3.901 4.426 1.00 77.25 199 SER A C 1
ATOM 1572 O O . SER A 1 199 ? 15.839 3.529 5.531 1.00 77.25 199 SER A O 1
ATOM 1574 N N . GLY A 1 200 ? 16.098 3.654 3.299 1.00 71.06 200 GLY A N 1
ATOM 1575 C CA . GLY A 1 200 ? 17.433 3.078 3.268 1.00 71.06 200 GLY A CA 1
ATOM 1576 C C . GLY A 1 200 ? 18.445 4.184 3.494 1.00 71.06 200 GLY A C 1
ATOM 1577 O O . GLY A 1 200 ? 18.487 5.144 2.739 1.00 71.06 200 GLY A O 1
ATOM 1578 N N . GLY A 1 201 ? 19.276 4.090 4.523 1.00 76.81 201 GLY A N 1
ATOM 1579 C CA . GLY A 1 201 ? 20.291 5.115 4.752 1.00 76.81 201 GLY A CA 1
ATOM 1580 C C . GLY A 1 201 ? 20.680 5.249 6.208 1.00 76.81 201 GLY A C 1
ATOM 1581 O O . GLY A 1 201 ? 20.489 4.327 7.004 1.00 76.81 201 GLY A O 1
ATOM 1582 N N . SER A 1 202 ? 21.243 6.406 6.553 1.00 86.00 202 SER A N 1
ATOM 1583 C CA . SER A 1 202 ? 21.649 6.686 7.927 1.00 86.00 202 SER A CA 1
ATOM 1584 C C . SER A 1 202 ? 20.436 6.740 8.863 1.00 86.00 202 SER A C 1
ATOM 1586 O O . SER A 1 202 ? 19.308 7.004 8.442 1.00 86.00 202 SER A O 1
ATOM 1588 N N . GLU A 1 203 ? 20.660 6.526 10.161 1.00 87.88 203 GLU A N 1
ATOM 1589 C CA . GLU A 1 203 ? 19.607 6.704 11.167 1.00 87.88 203 GLU A CA 1
ATOM 1590 C C . GLU A 1 203 ? 19.017 8.128 11.126 1.00 87.88 203 GLU A C 1
ATOM 1592 O O . GLU A 1 203 ? 17.806 8.298 11.256 1.00 87.88 203 GLU A O 1
ATOM 1597 N N . SER A 1 204 ? 19.844 9.149 10.868 1.00 88.44 204 SER A N 1
ATOM 1598 C CA . SER A 1 204 ? 19.385 10.533 10.708 1.00 88.44 204 SER A CA 1
ATOM 1599 C C . SER A 1 204 ? 18.447 10.728 9.517 1.00 88.44 204 SER A C 1
ATOM 1601 O O . SER A 1 204 ? 17.449 11.434 9.655 1.00 88.44 204 SER A O 1
ATOM 1603 N N . ASP A 1 205 ? 18.715 10.087 8.375 1.00 86.94 205 ASP A N 1
ATOM 1604 C CA . ASP A 1 205 ? 17.838 10.185 7.198 1.00 86.94 205 ASP A CA 1
ATOM 1605 C C . ASP A 1 205 ? 16.476 9.550 7.479 1.00 86.94 205 ASP A C 1
ATOM 1607 O O . ASP A 1 205 ? 15.435 10.107 7.134 1.00 86.94 205 ASP A O 1
ATOM 1611 N N . GLN A 1 206 ? 16.470 8.415 8.177 1.00 89.19 206 GLN A N 1
ATOM 1612 C CA . GLN A 1 206 ? 15.237 7.740 8.571 1.00 89.19 206 GLN A CA 1
ATOM 1613 C C . GLN A 1 206 ? 14.418 8.555 9.573 1.00 89.19 206 GLN A C 1
ATOM 1615 O O . GLN A 1 206 ? 13.195 8.556 9.481 1.00 89.19 206 GLN A O 1
ATOM 1620 N N . ILE A 1 207 ? 15.060 9.290 10.488 1.00 90.19 207 ILE A N 1
ATOM 1621 C CA . ILE A 1 207 ? 14.362 10.229 11.380 1.00 90.19 207 ILE A CA 1
ATOM 1622 C C . ILE A 1 207 ? 13.704 11.359 10.576 1.00 90.19 207 ILE A C 1
ATOM 1624 O O . ILE A 1 207 ? 12.570 11.726 10.873 1.00 90.19 207 ILE A O 1
ATOM 1628 N N . ILE A 1 208 ? 14.367 11.891 9.541 1.00 89.81 208 ILE A N 1
ATOM 1629 C CA . ILE A 1 208 ? 13.771 12.908 8.655 1.00 89.81 208 ILE A CA 1
ATOM 1630 C C . ILE A 1 208 ? 12.520 12.347 7.971 1.00 89.81 208 ILE A C 1
ATOM 1632 O O . ILE A 1 208 ? 11.467 12.984 8.001 1.00 89.81 208 ILE A O 1
ATOM 1636 N N . VAL A 1 209 ? 12.618 11.142 7.406 1.00 92.06 209 VAL A N 1
ATOM 1637 C CA . VAL A 1 209 ? 11.489 10.466 6.752 1.00 92.06 209 VAL A CA 1
ATOM 1638 C C . VAL A 1 209 ? 10.355 10.186 7.738 1.00 92.06 209 VAL A C 1
ATOM 1640 O O . VAL A 1 209 ? 9.201 10.484 7.440 1.00 92.06 209 VAL A O 1
ATOM 1643 N N . PHE A 1 210 ? 10.670 9.688 8.935 1.00 92.50 210 PHE A N 1
ATOM 1644 C CA . PHE A 1 210 ? 9.678 9.446 9.980 1.00 92.50 210 PHE A CA 1
ATOM 1645 C C . PHE A 1 210 ? 8.961 10.735 10.403 1.00 92.50 210 PHE A C 1
ATOM 1647 O O . PHE A 1 210 ? 7.738 10.744 10.503 1.00 92.50 210 PHE A O 1
ATOM 1654 N N . ASN A 1 211 ? 9.686 11.842 10.574 1.00 92.12 211 ASN A N 1
ATOM 1655 C CA . ASN A 1 211 ? 9.075 13.129 10.909 1.00 92.12 211 ASN A CA 1
ATOM 1656 C C . ASN A 1 211 ? 8.171 13.650 9.776 1.00 92.12 211 ASN A C 1
ATOM 1658 O O . ASN A 1 211 ? 7.119 14.230 10.029 1.00 92.12 211 ASN A O 1
ATOM 1662 N N . LYS A 1 212 ? 8.525 13.410 8.508 1.00 93.25 212 LYS A N 1
ATOM 1663 C CA . LYS A 1 212 ? 7.630 13.749 7.389 1.00 93.25 212 LYS A CA 1
ATOM 1664 C C . LYS A 1 212 ? 6.395 12.873 7.320 1.00 93.25 212 LYS A C 1
ATOM 1666 O O . LYS A 1 212 ? 5.311 13.372 7.036 1.00 93.25 212 LYS A O 1
ATOM 1671 N N . LEU A 1 213 ? 6.523 11.601 7.667 1.00 92.56 213 LEU A N 1
ATOM 1672 C CA . LEU A 1 213 ? 5.376 10.723 7.828 1.00 92.56 213 LEU A CA 1
ATOM 1673 C C . LEU A 1 213 ? 4.425 11.221 8.929 1.00 92.56 213 LEU A C 1
ATOM 1675 O O . LEU A 1 213 ? 3.211 11.192 8.734 1.00 92.56 213 LEU A O 1
ATOM 1679 N N . THR A 1 214 ? 4.955 11.720 10.054 1.00 92.25 214 THR A N 1
ATOM 1680 C CA . THR A 1 214 ? 4.128 12.324 11.111 1.00 92.25 214 THR A CA 1
ATOM 1681 C C . THR A 1 214 ? 3.469 13.622 10.663 1.00 92.25 214 THR A C 1
ATOM 1683 O O . THR A 1 214 ? 2.281 13.787 10.916 1.00 92.25 214 THR A O 1
ATOM 1686 N N . ASP A 1 215 ? 4.171 14.479 9.909 1.00 94.50 215 ASP A N 1
ATOM 1687 C CA . ASP A 1 215 ? 3.574 15.687 9.319 1.00 94.50 215 ASP A CA 1
ATOM 1688 C C . ASP A 1 215 ? 2.354 15.330 8.440 1.00 94.50 215 ASP A C 1
ATOM 1690 O O . ASP A 1 215 ? 1.317 15.992 8.508 1.00 94.50 215 ASP A O 1
ATOM 1694 N N . TYR A 1 216 ? 2.436 14.259 7.635 1.00 94.94 216 TYR A N 1
ATOM 1695 C CA . TYR A 1 216 ? 1.313 13.800 6.804 1.00 94.94 216 TYR A CA 1
ATOM 1696 C C . TYR A 1 216 ? 0.146 13.223 7.615 1.00 94.94 216 TYR A C 1
ATOM 1698 O O . TYR A 1 216 ? -1.008 13.407 7.220 1.00 94.94 216 TYR A O 1
ATOM 1706 N N . LEU A 1 217 ? 0.424 12.534 8.726 1.00 91.62 217 LEU A N 1
ATOM 1707 C CA . LEU A 1 217 ? -0.604 12.042 9.650 1.00 91.62 217 LEU A CA 1
ATOM 1708 C C . LEU A 1 217 ? -1.327 13.212 10.336 1.00 91.62 217 LEU A C 1
ATOM 1710 O O . LEU A 1 217 ? -2.556 13.250 10.342 1.00 91.62 217 LEU A O 1
ATOM 1714 N N . ASP A 1 218 ? -0.579 14.198 10.836 1.00 92.50 218 ASP A N 1
ATOM 1715 C CA . ASP A 1 218 ? -1.122 15.380 11.518 1.00 92.50 218 ASP A CA 1
ATOM 1716 C C . ASP A 1 218 ? -1.940 16.267 10.567 1.00 92.50 218 ASP A C 1
ATOM 1718 O O . ASP A 1 218 ? -2.994 16.790 10.935 1.00 92.50 218 ASP A O 1
ATOM 1722 N N . ALA A 1 219 ? -1.496 16.393 9.313 1.00 93.62 219 ALA A N 1
ATOM 1723 C CA . ALA A 1 219 ? -2.234 17.083 8.258 1.00 93.62 219 ALA A CA 1
ATOM 1724 C C . ALA A 1 219 ? -3.411 16.262 7.692 1.00 93.62 219 ALA A C 1
ATOM 1726 O O . ALA A 1 219 ? -4.137 16.757 6.827 1.00 93.62 219 ALA A O 1
ATOM 1727 N N . ASN A 1 220 ? -3.606 15.020 8.154 1.00 90.94 220 ASN A N 1
ATOM 1728 C CA . ASN A 1 220 ? -4.615 14.075 7.671 1.00 90.94 220 ASN A CA 1
ATOM 1729 C C . ASN A 1 220 ? -4.526 13.790 6.154 1.00 90.94 220 ASN A C 1
ATOM 1731 O O . ASN A 1 220 ? -5.533 13.513 5.502 1.00 90.94 220 ASN A O 1
ATOM 1735 N N . TRP A 1 221 ? -3.320 13.858 5.581 1.00 94.44 221 TRP A N 1
ATOM 1736 C CA . TRP A 1 221 ? -3.057 13.430 4.199 1.00 94.44 221 TRP A CA 1
ATOM 1737 C C . TRP A 1 221 ? -3.040 11.906 4.083 1.00 94.44 221 TRP A C 1
ATOM 1739 O O . TRP A 1 221 ? -3.414 11.359 3.051 1.00 94.44 221 TRP A O 1
ATOM 1749 N N . ILE A 1 222 ? -2.637 11.234 5.161 1.00 93.12 222 ILE A N 1
ATOM 1750 C CA . ILE A 1 222 ? -2.763 9.791 5.356 1.00 93.12 222 ILE A CA 1
ATOM 1751 C C . ILE A 1 222 ? -3.360 9.535 6.742 1.00 93.12 222 ILE A C 1
ATOM 1753 O O . ILE A 1 222 ? -3.192 10.349 7.647 1.00 93.12 222 ILE A O 1
ATOM 1757 N N . GLN A 1 223 ? -4.054 8.412 6.932 1.00 89.88 223 GLN A N 1
ATOM 1758 C CA . GLN A 1 223 ? -4.695 8.089 8.219 1.00 89.88 223 GLN A CA 1
ATOM 1759 C C . GLN A 1 223 ? -3.926 7.061 9.041 1.00 89.88 223 GLN A C 1
ATOM 1761 O O . GLN A 1 223 ? -4.082 7.020 10.261 1.00 89.88 223 GLN A O 1
ATOM 1766 N N . LYS A 1 224 ? -3.117 6.216 8.396 1.00 88.06 224 LYS A N 1
ATOM 1767 C CA . LYS A 1 224 ? -2.234 5.264 9.072 1.00 88.06 224 LYS A CA 1
ATOM 1768 C C . LYS A 1 224 ? -0.937 5.099 8.314 1.00 88.06 224 LYS A C 1
ATOM 1770 O O . LYS A 1 224 ? -0.908 5.197 7.088 1.00 88.06 224 LYS A O 1
ATOM 1775 N N . ALA A 1 225 ? 0.104 4.771 9.065 1.00 88.19 225 ALA A N 1
ATOM 1776 C CA . ALA A 1 225 ? 1.377 4.383 8.507 1.00 88.19 225 ALA A CA 1
ATOM 1777 C C . ALA A 1 225 ? 2.026 3.260 9.314 1.00 88.19 225 ALA A C 1
ATOM 1779 O O . ALA A 1 225 ? 1.818 3.153 10.526 1.00 88.19 225 ALA A O 1
ATOM 1780 N N . PHE A 1 226 ? 2.805 2.424 8.636 1.00 84.75 226 PHE A N 1
ATOM 1781 C CA . PHE A 1 226 ? 3.465 1.268 9.227 1.00 84.75 226 PHE A CA 1
ATOM 1782 C C . PHE A 1 226 ? 4.952 1.311 8.887 1.00 84.75 226 PHE A C 1
ATOM 1784 O O . PHE A 1 226 ? 5.356 1.126 7.741 1.00 84.75 226 PHE A O 1
ATOM 1791 N N . TRP A 1 227 ? 5.765 1.553 9.913 1.00 83.88 227 TRP A N 1
ATOM 1792 C CA . TRP A 1 227 ? 7.216 1.530 9.785 1.00 83.88 227 TRP A CA 1
ATOM 1793 C C . TRP A 1 227 ? 7.736 0.091 9.815 1.00 83.88 227 TRP A C 1
ATOM 1795 O O . TRP A 1 227 ? 7.379 -0.674 10.714 1.00 83.88 227 TRP A O 1
ATOM 1805 N N . TYR A 1 228 ? 8.599 -0.281 8.873 1.00 73.50 228 TYR A N 1
ATOM 1806 C CA . TYR A 1 228 ? 9.219 -1.609 8.854 1.00 73.50 228 TYR A CA 1
ATOM 1807 C C . TYR A 1 228 ? 10.226 -1.782 10.011 1.00 73.50 228 TYR A C 1
ATOM 1809 O O . TYR A 1 228 ? 11.178 -1.015 10.141 1.00 73.50 228 TYR A O 1
ATOM 1817 N N . VAL A 1 229 ? 10.023 -2.786 10.879 1.00 66.75 229 VAL A N 1
ATOM 1818 C CA . VAL A 1 229 ? 10.762 -2.912 12.159 1.00 66.75 229 VAL A CA 1
ATOM 1819 C C . VAL A 1 229 ? 11.856 -3.986 12.137 1.00 66.75 229 VAL A C 1
ATOM 1821 O O . VAL A 1 229 ? 12.955 -3.733 12.631 1.00 66.75 229 VAL A O 1
ATOM 1824 N N . VAL A 1 230 ? 11.578 -5.180 11.600 1.00 64.06 230 VAL A N 1
ATOM 1825 C CA . VAL A 1 230 ? 12.472 -6.353 11.676 1.00 64.06 230 VAL A CA 1
ATOM 1826 C C . VAL A 1 230 ? 12.423 -7.141 10.374 1.00 64.06 230 VAL A C 1
ATOM 1828 O O . VAL A 1 230 ? 11.335 -7.401 9.861 1.00 64.06 230 VAL A O 1
ATOM 1831 N N . ARG A 1 231 ? 13.578 -7.626 9.912 1.00 63.12 231 ARG A N 1
ATOM 1832 C CA . ARG A 1 231 ? 13.649 -8.652 8.871 1.00 63.12 231 ARG A CA 1
ATOM 1833 C C . ARG A 1 231 ? 13.586 -10.062 9.454 1.00 63.12 231 ARG A C 1
ATOM 1835 O O . ARG A 1 231 ? 14.315 -10.399 10.384 1.00 63.12 231 ARG A O 1
ATOM 1842 N N . SER A 1 232 ? 12.784 -10.931 8.845 1.00 47.47 232 SER A N 1
ATOM 1843 C CA . SER A 1 232 ? 12.941 -12.379 8.984 1.00 47.47 232 SER A CA 1
ATOM 1844 C C . SER A 1 232 ? 13.968 -12.896 7.962 1.00 47.47 232 SER A C 1
ATOM 1846 O O . SER A 1 232 ? 13.770 -12.802 6.754 1.00 47.47 232 SER A O 1
ATOM 1848 N N . GLY A 1 233 ? 15.073 -13.473 8.437 1.00 46.16 233 GLY A N 1
ATOM 1849 C CA . GLY A 1 233 ? 15.898 -14.380 7.630 1.00 46.16 233 GLY A CA 1
ATOM 1850 C C . GLY A 1 233 ? 17.158 -13.813 6.954 1.00 46.16 233 GLY A C 1
ATOM 1851 O O . GLY A 1 233 ? 17.274 -12.644 6.597 1.00 46.16 233 GLY A O 1
ATOM 1852 N N . TYR A 1 234 ? 18.106 -14.739 6.803 1.00 50.03 234 TYR A N 1
ATOM 1853 C CA . TYR A 1 234 ? 19.525 -14.636 6.447 1.00 50.03 234 TYR A CA 1
ATOM 1854 C C . TYR A 1 234 ? 19.774 -14.202 4.987 1.00 50.03 234 TYR A C 1
ATOM 1856 O O . TYR A 1 234 ? 19.685 -15.038 4.095 1.00 50.03 234 TYR A O 1
ATOM 1864 N N . VAL A 1 235 ? 20.146 -12.941 4.722 1.00 45.53 235 VAL A N 1
ATOM 1865 C CA . VAL A 1 235 ? 20.978 -12.573 3.549 1.00 45.53 235 VAL A CA 1
ATOM 1866 C C . VAL A 1 235 ? 21.677 -11.226 3.798 1.00 45.53 235 VAL A C 1
ATOM 1868 O O . VAL A 1 235 ? 21.023 -10.266 4.194 1.00 45.53 235 VAL A O 1
ATOM 1871 N N . SER A 1 236 ? 22.984 -11.145 3.560 1.00 45.81 236 SER A N 1
ATOM 1872 C CA . SER A 1 236 ? 23.837 -9.961 3.761 1.00 45.81 236 SER A CA 1
ATOM 1873 C C . SER A 1 236 ? 23.415 -8.717 2.964 1.00 45.81 236 SER A C 1
ATOM 1875 O O . SER A 1 236 ? 23.043 -8.848 1.799 1.00 45.81 236 SER A O 1
ATOM 1877 N N . GLY A 1 237 ? 23.614 -7.527 3.549 1.00 50.84 237 GLY A N 1
ATOM 1878 C CA . GLY A 1 237 ? 23.875 -6.276 2.819 1.00 50.84 237 GLY A CA 1
ATOM 1879 C C . GLY A 1 237 ? 22.861 -5.158 3.047 1.00 50.84 237 GLY A C 1
ATOM 1880 O O . GLY A 1 237 ? 23.152 -4.205 3.761 1.00 50.84 237 GLY A O 1
ATOM 1881 N N . ASP A 1 238 ? 21.674 -5.275 2.450 1.00 51.34 238 ASP A N 1
ATOM 1882 C CA . ASP A 1 238 ? 20.811 -4.099 2.254 1.00 51.34 238 ASP A CA 1
ATOM 1883 C C . ASP A 1 238 ? 19.674 -3.976 3.282 1.00 51.34 238 ASP A C 1
ATOM 1885 O O . ASP A 1 238 ? 19.206 -2.879 3.554 1.00 51.34 238 ASP A O 1
ATOM 1889 N N . GLY A 1 239 ? 19.242 -5.074 3.915 1.00 53.62 239 GLY A N 1
ATOM 1890 C CA . GLY A 1 239 ? 18.087 -5.080 4.833 1.00 53.62 239 GLY A CA 1
ATOM 1891 C C . GLY A 1 239 ? 18.294 -4.311 6.148 1.00 53.62 239 GLY A C 1
ATOM 1892 O O . GLY A 1 239 ? 17.350 -3.713 6.676 1.00 53.62 239 GLY A O 1
ATOM 1893 N N . ASP A 1 240 ? 19.529 -4.273 6.655 1.00 54.97 240 ASP A N 1
ATOM 1894 C CA . ASP A 1 240 ? 19.884 -3.514 7.863 1.00 54.97 240 ASP A CA 1
ATOM 1895 C C . ASP A 1 240 ? 19.807 -2.003 7.614 1.00 54.97 240 ASP A C 1
ATOM 1897 O O . ASP A 1 240 ? 19.519 -1.228 8.529 1.00 54.97 240 ASP A O 1
ATOM 1901 N N . ALA A 1 241 ? 19.961 -1.565 6.357 1.00 69.06 241 ALA A N 1
ATOM 1902 C CA . ALA A 1 241 ? 19.783 -0.166 5.989 1.00 69.06 241 ALA A CA 1
ATOM 1903 C C . ALA A 1 241 ? 18.359 0.325 6.299 1.00 69.06 241 ALA A C 1
ATOM 1905 O O . ALA A 1 241 ? 18.195 1.489 6.650 1.00 69.06 241 ALA A O 1
ATOM 1906 N N . TYR A 1 242 ? 17.356 -0.560 6.303 1.00 75.25 242 TYR A N 1
ATOM 1907 C CA . TYR A 1 242 ? 15.939 -0.218 6.495 1.00 75.25 242 TYR A CA 1
ATOM 1908 C C . TYR A 1 242 ? 15.377 -0.596 7.878 1.00 75.25 242 TYR A C 1
ATOM 1910 O O . TYR A 1 242 ? 14.395 -0.011 8.323 1.00 75.25 242 TYR A O 1
ATOM 1918 N N . SER A 1 243 ? 15.992 -1.556 8.580 1.00 78.69 243 SER A N 1
ATOM 1919 C CA . SER A 1 243 ? 15.419 -2.175 9.794 1.00 78.69 243 SER A CA 1
ATOM 1920 C C . SER A 1 243 ? 15.825 -1.476 11.099 1.00 78.69 243 SER A C 1
ATOM 1922 O O . SER A 1 243 ? 16.933 -0.957 11.208 1.00 78.69 243 SER A O 1
ATOM 1924 N N . LEU A 1 244 ? 14.970 -1.489 12.130 1.00 83.69 244 LEU A N 1
ATOM 1925 C CA . LEU A 1 244 ? 15.350 -1.010 13.474 1.00 83.69 244 LEU A CA 1
ATOM 1926 C C . LEU A 1 244 ? 16.253 -2.004 14.209 1.00 83.69 244 LEU A C 1
ATOM 1928 O O . LEU A 1 244 ? 17.083 -1.605 15.030 1.00 83.69 244 LEU A O 1
ATOM 1932 N N . TYR A 1 245 ? 16.079 -3.285 13.898 1.00 83.31 245 TYR A N 1
ATOM 1933 C CA . TYR A 1 245 ? 16.818 -4.396 14.475 1.00 83.31 245 TYR A CA 1
ATOM 1934 C C . TYR A 1 245 ? 17.581 -5.158 13.393 1.00 83.31 245 TYR A C 1
ATOM 1936 O O . TYR A 1 245 ? 17.083 -5.283 12.272 1.00 83.31 245 TYR A O 1
ATOM 1944 N N . ASP A 1 246 ? 18.752 -5.686 13.743 1.00 79.94 246 ASP A N 1
ATOM 1945 C CA . ASP A 1 246 ? 19.480 -6.630 12.891 1.00 79.94 246 ASP A CA 1
ATOM 1946 C C . ASP A 1 246 ? 18.838 -8.034 12.914 1.00 79.94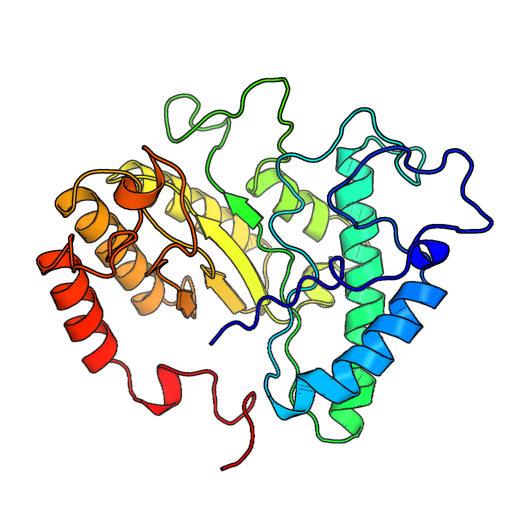 246 ASP A C 1
ATOM 1948 O O . ASP A 1 246 ? 17.839 -8.295 13.598 1.00 79.94 246 ASP A O 1
ATOM 1952 N N . VAL A 1 247 ? 19.427 -8.965 12.159 1.00 75.25 247 VAL A N 1
ATOM 1953 C CA . VAL A 1 247 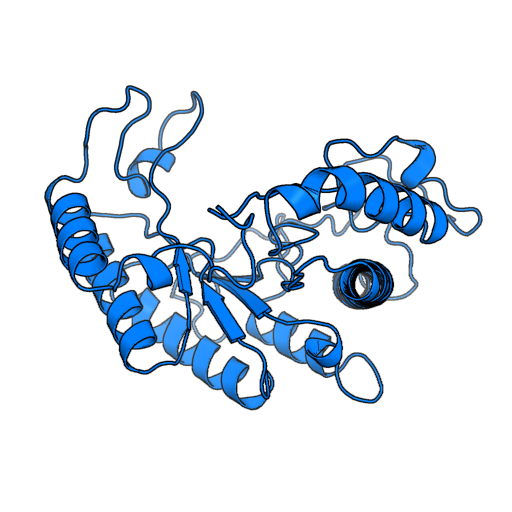? 18.973 -10.366 12.073 1.00 75.25 247 VAL A CA 1
ATOM 1954 C C . VAL A 1 247 ? 19.028 -11.122 13.408 1.00 75.25 247 VAL A C 1
ATOM 1956 O O . VAL A 1 247 ? 18.247 -12.054 13.607 1.00 75.25 247 VAL A O 1
ATOM 1959 N N . ASP A 1 248 ? 19.896 -10.700 14.330 1.00 78.81 248 ASP A N 1
ATOM 1960 C CA . ASP A 1 248 ? 20.050 -11.259 15.677 1.00 78.81 248 ASP A CA 1
ATOM 1961 C C . ASP A 1 248 ? 19.148 -10.549 16.705 1.00 78.81 248 ASP A C 1
ATOM 1963 O O . ASP A 1 248 ? 19.163 -10.874 17.895 1.00 78.81 248 ASP A O 1
ATOM 1967 N N . ARG A 1 249 ? 18.294 -9.625 16.239 1.00 79.56 249 ARG A N 1
ATOM 1968 C CA . ARG A 1 249 ? 17.371 -8.802 17.032 1.00 79.56 249 ARG A CA 1
ATOM 1969 C C . ARG A 1 249 ? 18.064 -7.810 17.965 1.00 79.56 249 ARG A C 1
ATOM 1971 O O . ARG A 1 249 ? 17.447 -7.357 18.935 1.00 79.56 249 ARG A O 1
ATOM 1978 N N . ASN A 1 250 ? 19.301 -7.420 17.677 1.00 85.12 250 ASN A N 1
ATOM 1979 C CA . ASN A 1 250 ? 19.924 -6.292 18.357 1.00 85.12 250 ASN A CA 1
ATOM 1980 C C . ASN A 1 250 ? 19.359 -4.987 17.798 1.00 85.12 250 ASN A C 1
ATOM 1982 O O . ASN A 1 250 ? 19.171 -4.839 16.592 1.00 85.12 250 ASN A O 1
ATOM 1986 N N . LEU A 1 251 ? 19.088 -4.025 18.680 1.00 88.31 251 LEU A N 1
ATOM 1987 C CA . LEU A 1 251 ? 18.646 -2.692 18.283 1.00 88.31 251 LEU A CA 1
ATOM 1988 C C . LEU A 1 251 ? 19.822 -1.931 17.655 1.00 88.31 251 LEU A C 1
ATOM 1990 O O . LEU A 1 251 ? 20.762 -1.570 18.361 1.00 88.31 251 LEU A O 1
ATOM 1994 N N . ILE A 1 252 ? 19.746 -1.662 16.352 1.00 86.62 252 ILE A N 1
ATOM 1995 C CA . ILE A 1 252 ? 20.808 -0.985 15.586 1.00 86.62 252 ILE A CA 1
ATOM 1996 C C . ILE A 1 252 ? 20.499 0.489 15.291 1.00 86.62 252 ILE A C 1
ATOM 1998 O O . ILE A 1 252 ? 21.391 1.231 14.889 1.00 86.62 252 ILE A O 1
ATOM 2002 N N . LYS A 1 253 ? 19.253 0.927 15.525 1.00 88.69 253 LYS A N 1
ATOM 2003 C CA . LYS A 1 253 ? 18.798 2.322 15.360 1.00 88.69 253 LYS A CA 1
ATOM 2004 C C . LYS A 1 253 ? 18.072 2.834 16.613 1.00 88.69 253 LYS A C 1
ATOM 2006 O O . LYS A 1 253 ? 16.841 2.960 16.617 1.00 88.69 253 LYS A O 1
ATOM 2011 N N . PRO A 1 254 ? 18.803 3.052 17.721 1.00 91.75 254 PRO A N 1
ATOM 2012 C CA . PRO A 1 254 ? 18.206 3.378 19.011 1.00 91.75 254 PRO A CA 1
ATOM 2013 C C . PRO A 1 254 ? 17.513 4.744 19.061 1.00 91.75 254 PRO A C 1
ATOM 2015 O O . PRO A 1 254 ? 16.486 4.865 19.730 1.00 91.75 254 PRO A O 1
ATOM 2018 N N . ASN A 1 255 ? 18.022 5.760 18.361 1.00 93.19 255 ASN A N 1
ATOM 2019 C CA . ASN A 1 255 ? 17.413 7.089 18.344 1.00 93.19 255 ASN A CA 1
ATOM 2020 C C . ASN A 1 255 ? 16.116 7.075 17.540 1.00 93.19 255 ASN A C 1
ATOM 2022 O O . ASN A 1 255 ? 15.106 7.600 17.999 1.00 93.19 255 ASN A O 1
ATOM 2026 N N . LEU A 1 256 ? 16.114 6.420 16.376 1.00 91.00 256 LEU A N 1
ATOM 2027 C CA . LEU A 1 256 ? 14.902 6.273 15.574 1.00 91.00 256 LEU A CA 1
ATOM 2028 C C . LEU A 1 256 ? 13.832 5.476 16.330 1.00 91.00 256 LEU A C 1
ATOM 2030 O O . LEU A 1 256 ? 12.679 5.900 16.383 1.00 91.00 256 LEU A O 1
ATOM 2034 N N . ALA A 1 257 ? 14.205 4.366 16.973 1.00 90.75 257 ALA A N 1
ATOM 2035 C CA . ALA A 1 257 ? 13.276 3.591 17.792 1.00 90.75 257 ALA A CA 1
ATOM 2036 C C . ALA A 1 257 ? 12.711 4.407 18.969 1.00 90.75 257 ALA A C 1
ATOM 2038 O O . ALA A 1 257 ? 11.520 4.303 19.270 1.00 90.75 257 ALA A O 1
ATOM 2039 N N . ALA A 1 258 ? 13.533 5.243 19.614 1.00 92.06 258 ALA A N 1
ATOM 2040 C CA . ALA A 1 258 ? 13.080 6.146 20.669 1.00 92.06 258 ALA A CA 1
ATOM 2041 C C . ALA A 1 258 ? 12.099 7.206 20.142 1.00 92.06 258 ALA A C 1
ATOM 2043 O O . ALA A 1 258 ? 11.067 7.428 20.774 1.00 92.06 258 ALA A O 1
ATOM 2044 N N . THR A 1 259 ? 12.371 7.806 18.979 1.00 91.88 259 THR A N 1
ATOM 2045 C CA . THR A 1 259 ? 11.469 8.770 18.328 1.00 91.88 259 THR A CA 1
ATOM 2046 C C . THR A 1 259 ? 10.139 8.119 17.953 1.00 91.88 259 THR A C 1
ATOM 2048 O O . THR A 1 259 ? 9.087 8.634 18.321 1.00 91.88 259 THR A O 1
ATOM 2051 N N . ILE A 1 260 ? 10.167 6.946 17.307 1.00 90.25 260 ILE A N 1
ATOM 2052 C CA . ILE A 1 260 ? 8.955 6.186 16.963 1.00 90.25 260 ILE A CA 1
ATOM 2053 C C . ILE A 1 260 ? 8.143 5.889 18.222 1.00 90.25 260 ILE A C 1
ATOM 2055 O O . ILE A 1 260 ? 6.936 6.120 18.249 1.00 90.25 260 ILE A O 1
ATOM 2059 N N . LYS A 1 261 ? 8.801 5.408 19.283 1.00 89.12 261 LYS A N 1
ATOM 2060 C CA . LYS A 1 261 ? 8.144 5.124 20.559 1.00 89.12 261 LYS A CA 1
ATOM 2061 C C . LYS A 1 261 ? 7.489 6.376 21.144 1.00 89.12 261 LYS A C 1
ATOM 2063 O O . LYS A 1 261 ? 6.314 6.313 21.491 1.00 89.12 261 LYS A O 1
ATOM 2068 N N . ALA A 1 262 ? 8.220 7.487 21.225 1.00 91.06 262 ALA A N 1
ATOM 2069 C CA . ALA A 1 262 ? 7.714 8.740 21.778 1.00 91.06 262 ALA A CA 1
ATOM 2070 C C . ALA A 1 262 ? 6.483 9.240 21.008 1.00 91.06 262 ALA A C 1
ATOM 2072 O O . ALA A 1 262 ? 5.482 9.594 21.625 1.00 91.06 262 ALA A O 1
ATOM 2073 N N . THR A 1 263 ? 6.516 9.193 19.673 1.00 89.62 263 THR A N 1
ATOM 2074 C CA . THR A 1 263 ? 5.371 9.558 18.828 1.00 89.62 263 THR A CA 1
ATOM 2075 C C . THR A 1 263 ? 4.196 8.603 19.021 1.00 89.62 263 THR A C 1
ATOM 2077 O O . THR A 1 263 ? 3.070 9.038 19.228 1.00 89.62 263 THR A O 1
ATOM 2080 N N . VAL A 1 264 ? 4.416 7.287 19.003 1.00 86.12 264 VAL A N 1
ATOM 2081 C CA . VAL A 1 264 ? 3.326 6.314 19.195 1.00 86.12 264 VAL A CA 1
ATOM 2082 C C . VAL A 1 264 ? 2.690 6.460 20.582 1.00 86.12 264 VAL A C 1
ATOM 2084 O O . VAL A 1 264 ? 1.486 6.256 20.729 1.00 86.12 264 VAL A O 1
ATOM 2087 N N . GLU A 1 265 ? 3.459 6.848 21.601 1.00 87.88 265 GLU A N 1
ATOM 2088 C CA . GLU A 1 265 ? 2.954 7.099 22.952 1.00 87.88 265 GLU A CA 1
ATOM 2089 C C . GLU A 1 265 ? 1.998 8.303 23.048 1.00 87.88 265 GLU A C 1
ATOM 2091 O O . GLU A 1 265 ? 1.157 8.307 23.952 1.00 87.88 265 GLU A O 1
ATOM 2096 N N . THR A 1 266 ? 2.035 9.259 22.110 1.00 87.62 266 THR A N 1
ATOM 2097 C CA . THR A 1 266 ? 1.063 10.372 22.057 1.00 87.62 266 THR A CA 1
ATOM 2098 C C . THR A 1 266 ? -0.263 9.975 21.408 1.00 87.62 266 THR A C 1
ATOM 2100 O O . THR A 1 266 ? -1.306 10.546 21.730 1.00 87.62 266 THR A O 1
ATOM 2103 N N . VAL A 1 267 ? -0.261 8.958 20.543 1.00 82.00 267 VAL A N 1
ATOM 2104 C CA . VAL A 1 267 ? -1.474 8.437 19.903 1.00 82.00 267 VAL A CA 1
ATOM 2105 C C . VAL A 1 267 ? -2.308 7.683 20.950 1.00 82.00 267 VAL A C 1
ATOM 2107 O O . VAL A 1 267 ? -1.757 6.845 21.665 1.00 82.00 267 VAL A O 1
ATOM 2110 N N . PRO A 1 268 ? -3.627 7.905 21.088 1.00 81.88 268 PRO A N 1
ATOM 2111 C CA . PRO A 1 268 ? -4.463 7.116 21.995 1.00 81.88 268 PRO A CA 1
ATOM 2112 C C . PRO A 1 268 ? -4.388 5.616 21.686 1.00 81.88 268 PRO A C 1
ATOM 2114 O O . PRO A 1 268 ? -4.422 5.225 20.523 1.00 81.88 268 PRO A O 1
ATOM 2117 N N . TYR A 1 269 ? -4.334 4.753 22.709 1.00 72.94 269 TYR A N 1
ATOM 2118 C CA . TYR A 1 269 ? -4.178 3.298 22.522 1.00 72.94 269 TYR A CA 1
ATOM 2119 C C . TYR A 1 269 ? -5.195 2.706 21.528 1.00 72.94 269 TYR A C 1
ATOM 2121 O O . TYR A 1 269 ? -4.811 1.988 20.610 1.00 72.94 269 TYR A O 1
ATOM 2129 N N . ALA A 1 270 ? -6.468 3.105 21.635 1.00 71.25 270 ALA A N 1
ATOM 2130 C CA . ALA A 1 270 ? -7.544 2.683 20.732 1.00 71.25 270 ALA A CA 1
ATOM 2131 C C . ALA A 1 270 ? -7.347 3.101 19.256 1.00 71.25 270 ALA A C 1
ATOM 2133 O O . ALA A 1 270 ? -8.015 2.570 18.374 1.00 71.25 270 ALA A O 1
ATOM 2134 N N . GLN A 1 271 ? -6.449 4.053 18.984 1.00 69.69 271 GLN A N 1
ATOM 2135 C CA . GLN A 1 271 ? -6.102 4.543 17.645 1.00 69.69 271 GLN A CA 1
ATOM 2136 C C . GLN A 1 271 ? -4.757 3.990 17.140 1.00 69.69 271 GLN A C 1
ATOM 2138 O O . GLN A 1 271 ? -4.548 3.921 15.928 1.00 69.69 271 GLN A O 1
ATOM 2143 N N . ARG A 1 272 ? -3.863 3.552 18.046 1.00 67.94 272 ARG A N 1
ATOM 2144 C CA . ARG A 1 272 ? -2.589 2.881 17.698 1.00 67.94 272 ARG A CA 1
ATOM 2145 C C . ARG A 1 272 ? -2.830 1.573 16.957 1.00 67.94 272 ARG A C 1
ATOM 2147 O O . ARG A 1 272 ? -2.088 1.204 16.051 1.00 67.94 272 ARG A O 1
ATOM 2154 N N . PHE A 1 273 ? -3.871 0.862 17.368 1.00 58.69 273 PHE A N 1
ATOM 2155 C CA . PHE A 1 273 ? -4.279 -0.394 16.763 1.00 58.69 273 PHE A CA 1
ATOM 2156 C C . PHE A 1 273 ? -5.409 -0.153 15.758 1.00 58.69 273 PHE A C 1
ATOM 2158 O O . PHE A 1 273 ? -5.869 0.970 15.540 1.00 58.69 273 PHE A O 1
ATOM 2165 N N . LEU A 1 274 ? -5.797 -1.196 15.027 1.00 53.47 274 LEU A N 1
ATOM 2166 C CA . LEU A 1 274 ? -6.980 -1.110 14.172 1.00 53.47 274 LEU A CA 1
ATOM 2167 C C . LEU A 1 274 ? -8.177 -0.726 15.067 1.00 53.47 274 LEU A C 1
ATOM 2169 O O . LEU A 1 274 ? -8.202 -1.182 16.211 1.00 53.47 274 LEU A O 1
ATOM 2173 N N . PRO A 1 275 ? -9.097 0.151 14.617 1.00 46.47 275 PRO A N 1
ATOM 2174 C CA . PRO A 1 275 ? -10.243 0.538 15.437 1.00 46.47 275 PRO A CA 1
ATOM 2175 C C . PRO A 1 275 ? -10.950 -0.713 15.974 1.00 46.47 275 PRO A C 1
ATOM 2177 O O . PRO A 1 275 ? -10.986 -1.725 15.279 1.00 46.47 275 PRO A O 1
ATOM 2180 N N . SER A 1 276 ? -11.567 -0.653 17.156 1.00 46.50 276 SER A N 1
ATOM 2181 C CA . SER A 1 276 ? -12.399 -1.761 17.667 1.00 46.50 276 SER A CA 1
ATOM 2182 C C . SER A 1 276 ? -13.574 -2.106 16.738 1.00 46.50 276 SER A C 1
ATOM 2184 O O . SER A 1 276 ? -14.181 -3.162 16.867 1.00 46.50 276 SER A O 1
ATOM 2186 N N . THR A 1 277 ? -13.872 -1.231 15.770 1.00 47.25 277 THR A N 1
ATOM 2187 C CA . THR A 1 277 ? -14.763 -1.485 14.635 1.00 47.25 277 THR A CA 1
ATOM 2188 C C . THR A 1 277 ? -14.132 -2.275 13.481 1.00 47.25 277 THR A C 1
ATOM 2190 O O . THR A 1 277 ? -14.794 -2.413 12.455 1.00 47.25 277 THR A O 1
ATOM 2193 N N . TYR A 1 278 ? -12.908 -2.803 13.617 1.00 45.78 278 TYR A N 1
ATOM 2194 C CA . TYR A 1 278 ? -12.256 -3.719 12.663 1.00 45.78 278 TYR A CA 1
ATOM 2195 C C . TYR A 1 278 ? -11.376 -4.808 13.323 1.00 45.78 278 TYR A C 1
ATOM 2197 O O . TYR A 1 278 ? -10.530 -5.411 12.652 1.00 45.78 278 TYR A O 1
ATOM 2205 N N . GLY A 1 279 ? -11.535 -5.047 14.629 1.00 39.22 279 GLY A N 1
ATOM 2206 C CA . GLY A 1 279 ? -10.801 -6.064 15.396 1.00 39.22 279 GLY A CA 1
ATOM 2207 C C . GLY A 1 279 ? -11.757 -6.984 16.163 1.00 39.22 279 GLY A C 1
ATOM 2208 O O . GLY A 1 279 ? -12.932 -6.640 16.295 1.00 39.22 279 GLY A O 1
ATOM 2209 N N . PRO A 1 280 ? -11.299 -8.150 16.662 1.00 35.31 280 PRO A N 1
ATOM 2210 C CA . PRO A 1 280 ? -12.134 -8.981 17.518 1.00 35.31 280 PRO A CA 1
ATOM 2211 C C . PRO A 1 280 ? -12.605 -8.156 18.719 1.00 35.31 280 PRO A C 1
ATOM 2213 O O . PRO A 1 280 ? -11.816 -7.454 19.351 1.00 35.31 280 PRO A O 1
ATOM 2216 N N . VAL A 1 281 ? -13.908 -8.223 18.986 1.00 36.84 281 VAL A N 1
ATOM 2217 C CA . VAL A 1 281 ? -14.502 -7.720 20.225 1.00 36.84 281 VAL A CA 1
ATOM 2218 C C . VAL A 1 281 ? -13.803 -8.446 21.377 1.00 36.84 281 VAL A C 1
ATOM 2220 O O . VAL A 1 281 ? -13.786 -9.677 21.378 1.00 36.84 281 VAL A O 1
ATOM 2223 N N . GLU A 1 282 ? -13.179 -7.689 22.286 1.00 36.41 282 GLU A N 1
ATOM 2224 C CA . GLU A 1 282 ? -12.596 -8.221 23.531 1.00 36.41 282 GLU A CA 1
ATOM 2225 C C . GLU A 1 282 ? -13.642 -8.935 24.399 1.00 36.41 282 GLU A C 1
ATOM 2227 O O . G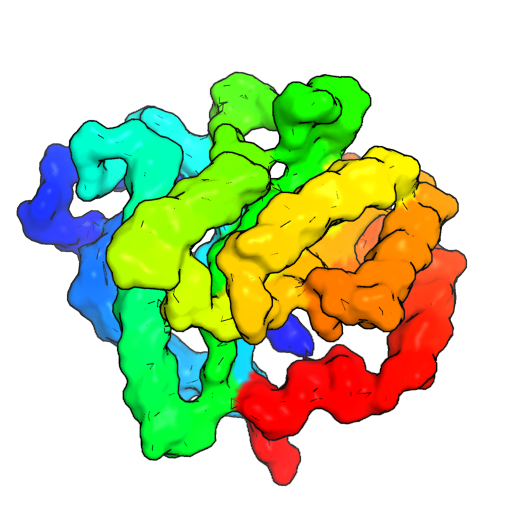LU A 1 282 ? -14.782 -8.420 24.510 1.00 36.41 282 GLU A O 1
#

Radius of gyration: 19.19 Å; chains: 1; bounding box: 48×43×49 Å